Protein AF-A0A2V9BY47-F1 (afdb_monomer)

Structure (mmCIF, N/CA/C/O backbone):
data_AF-A0A2V9BY47-F1
#
_entry.id   AF-A0A2V9BY47-F1
#
loop_
_atom_site.group_PDB
_atom_site.id
_atom_site.type_symbol
_atom_site.label_atom_id
_atom_site.label_alt_id
_atom_site.label_comp_id
_atom_site.label_asym_id
_atom_site.label_entity_id
_atom_site.label_seq_id
_atom_site.pdbx_PDB_ins_code
_atom_site.Cartn_x
_atom_site.Cartn_y
_atom_site.Cartn_z
_atom_site.occupancy
_atom_site.B_iso_or_equiv
_atom_site.auth_seq_id
_atom_site.auth_comp_id
_atom_site.auth_asym_id
_atom_site.auth_atom_id
_atom_site.pdbx_PDB_model_num
ATOM 1 N N . MET A 1 1 ? 65.750 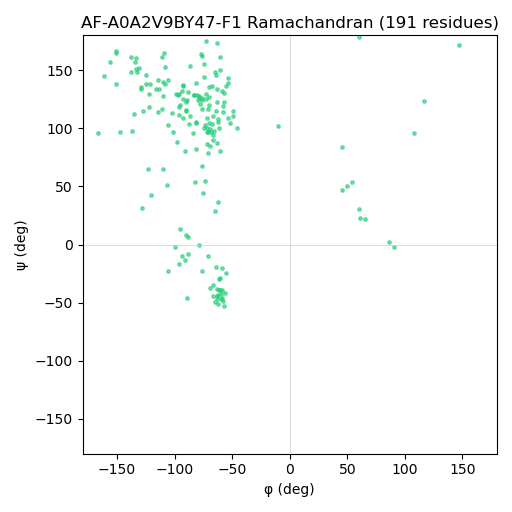-8.998 36.156 1.00 36.56 1 MET A N 1
ATOM 2 C CA . MET A 1 1 ? 65.355 -10.421 36.074 1.00 36.56 1 MET A CA 1
ATOM 3 C C . MET A 1 1 ? 63.983 -10.475 35.422 1.00 36.56 1 MET A C 1
ATOM 5 O O . MET A 1 1 ? 63.112 -9.715 35.816 1.00 36.56 1 MET A O 1
ATOM 9 N N . ILE A 1 2 ? 63.866 -11.246 34.344 1.00 35.75 2 ILE A N 1
ATOM 10 C CA . ILE A 1 2 ? 62.767 -11.237 33.367 1.00 35.75 2 ILE A CA 1
ATOM 11 C C . ILE A 1 2 ? 61.606 -12.088 33.903 1.00 35.75 2 ILE A C 1
ATOM 13 O O . ILE A 1 2 ? 61.832 -13.240 34.264 1.00 35.75 2 ILE A O 1
ATOM 17 N N . ALA A 1 3 ? 60.383 -11.553 33.932 1.00 37.03 3 ALA A N 1
ATOM 18 C CA . ALA A 1 3 ? 59.169 -12.323 34.205 1.00 37.03 3 ALA A CA 1
ATOM 19 C C . ALA A 1 3 ? 58.285 -12.336 32.949 1.00 37.03 3 ALA A C 1
ATOM 21 O O . ALA A 1 3 ? 57.812 -11.297 32.493 1.00 37.03 3 ALA A O 1
ATOM 22 N N . ALA A 1 4 ? 58.120 -13.526 32.370 1.00 42.25 4 ALA A N 1
ATOM 23 C CA . ALA A 1 4 ? 57.324 -13.789 31.179 1.00 42.25 4 ALA A CA 1
ATOM 24 C C . ALA A 1 4 ? 55.821 -13.796 31.512 1.00 42.25 4 ALA A C 1
ATOM 26 O O . ALA A 1 4 ? 55.375 -14.576 32.354 1.00 42.25 4 ALA A O 1
ATOM 27 N N . ALA A 1 5 ? 55.037 -12.962 30.827 1.00 41.62 5 ALA A N 1
ATOM 28 C CA . ALA A 1 5 ? 53.579 -12.986 30.894 1.00 41.62 5 ALA A CA 1
ATOM 29 C C . ALA A 1 5 ? 53.023 -13.878 29.773 1.00 41.62 5 ALA A C 1
ATOM 31 O O . ALA A 1 5 ? 53.348 -13.714 28.598 1.00 41.62 5 ALA A O 1
ATOM 32 N N . ARG A 1 6 ? 52.213 -14.865 30.164 1.00 49.16 6 ARG A N 1
ATOM 33 C CA . ARG A 1 6 ? 51.612 -15.874 29.287 1.00 49.16 6 ARG A CA 1
ATOM 34 C C . ARG A 1 6 ? 50.546 -15.242 28.388 1.00 49.16 6 ARG A C 1
ATOM 36 O O . ARG A 1 6 ? 49.617 -14.615 28.886 1.00 49.16 6 ARG A O 1
ATOM 43 N N . ILE A 1 7 ? 50.663 -15.457 27.079 1.00 45.88 7 ILE A N 1
ATOM 44 C CA . ILE A 1 7 ? 49.654 -15.079 26.083 1.00 45.88 7 ILE A CA 1
ATOM 45 C C . ILE A 1 7 ? 48.498 -16.079 26.200 1.00 45.88 7 ILE A C 1
ATOM 47 O O . ILE A 1 7 ? 48.595 -17.220 25.752 1.00 45.88 7 ILE A O 1
ATOM 51 N N . GLY A 1 8 ? 47.429 -15.665 26.879 1.00 43.22 8 GLY A N 1
ATOM 52 C CA . GLY A 1 8 ? 46.159 -16.380 26.893 1.00 43.22 8 GLY A CA 1
ATOM 53 C C . GLY A 1 8 ? 45.455 -16.212 25.549 1.00 43.22 8 GLY A C 1
ATOM 54 O O . GLY A 1 8 ? 45.252 -15.092 25.086 1.00 43.22 8 GLY A O 1
ATOM 55 N N . VAL A 1 9 ? 45.104 -17.334 24.923 1.00 52.00 9 VAL A N 1
ATOM 56 C CA . VAL A 1 9 ? 44.303 -17.402 23.697 1.00 52.00 9 VAL A CA 1
ATOM 57 C C . VAL A 1 9 ? 42.920 -16.813 23.985 1.00 52.00 9 VAL A C 1
ATOM 59 O O . VAL A 1 9 ? 42.103 -17.432 24.663 1.00 52.00 9 VAL A O 1
ATOM 62 N N . LEU A 1 10 ? 42.660 -15.604 23.490 1.00 48.75 10 LEU A N 1
ATOM 63 C CA . LEU A 1 10 ? 41.325 -15.011 23.478 1.00 48.75 10 LEU A CA 1
ATOM 64 C C . LEU A 1 10 ? 40.559 -15.584 22.283 1.00 48.75 10 LEU A C 1
ATOM 66 O O . LEU A 1 10 ? 40.835 -15.251 21.131 1.00 48.75 10 LEU A O 1
ATOM 70 N N . GLY A 1 11 ? 39.622 -16.485 22.584 1.00 46.59 11 GLY A N 1
ATOM 71 C CA . GLY A 1 11 ? 38.655 -17.015 21.631 1.00 46.59 11 GLY A CA 1
ATOM 72 C C . GLY A 1 11 ? 37.854 -15.882 20.995 1.00 46.59 11 GLY A C 1
ATOM 73 O O . GLY A 1 11 ? 37.232 -15.079 21.690 1.00 46.59 11 GLY A O 1
ATOM 74 N N . GLY A 1 12 ? 37.906 -15.809 19.666 1.00 45.84 12 GLY A N 1
ATOM 75 C CA . GLY A 1 12 ? 37.193 -14.815 18.878 1.00 45.84 12 GLY A CA 1
ATOM 76 C C . GLY A 1 12 ? 35.684 -15.016 18.972 1.00 45.84 12 GLY A C 1
ATOM 77 O O . GLY A 1 12 ? 35.141 -15.977 18.432 1.00 45.84 12 GLY A O 1
ATOM 78 N N . LEU A 1 13 ? 35.007 -14.084 19.638 1.00 57.81 13 LEU A N 1
ATOM 79 C CA . LEU A 1 13 ? 33.563 -13.917 19.557 1.00 57.81 13 LEU A CA 1
ATOM 80 C C . LEU A 1 13 ? 33.239 -13.337 18.170 1.00 57.81 13 LEU A C 1
ATOM 82 O O . LEU A 1 13 ? 33.358 -12.132 17.955 1.00 57.81 13 LEU A O 1
ATOM 86 N N . MET A 1 14 ? 32.872 -14.188 17.208 1.00 53.47 14 MET A N 1
ATOM 87 C CA . MET A 1 14 ? 32.280 -13.723 15.952 1.00 53.47 14 MET A CA 1
ATOM 88 C C . MET A 1 14 ? 30.884 -13.162 16.246 1.00 53.47 14 MET A C 1
ATOM 90 O O . MET A 1 14 ? 29.919 -13.912 16.382 1.00 53.47 14 MET A O 1
ATOM 94 N N . LEU A 1 15 ? 30.770 -11.836 16.345 1.00 53.62 15 LEU A N 1
ATOM 95 C CA . LEU A 1 15 ? 29.481 -11.166 16.215 1.00 53.62 15 LEU A CA 1
ATOM 96 C C . LEU A 1 15 ? 29.046 -11.276 14.749 1.00 53.62 15 LEU A C 1
ATOM 98 O O . LEU A 1 15 ? 29.577 -10.580 13.886 1.00 53.62 15 LEU A O 1
ATOM 102 N N . ALA A 1 16 ? 28.085 -12.156 14.471 1.00 49.47 16 ALA A N 1
ATOM 103 C CA . ALA A 1 16 ? 27.380 -12.181 13.198 1.00 49.47 16 ALA A CA 1
ATOM 104 C C . ALA A 1 16 ? 26.554 -10.890 13.075 1.00 49.47 16 ALA A C 1
ATOM 106 O O . ALA A 1 16 ? 25.473 -10.760 13.648 1.00 49.47 16 ALA A O 1
ATOM 107 N N . THR A 1 17 ? 27.090 -9.903 12.364 1.00 50.31 17 THR A N 1
ATOM 108 C CA . THR A 1 17 ? 26.365 -8.691 11.996 1.00 50.31 17 THR A CA 1
ATOM 109 C C . THR A 1 17 ? 25.333 -9.054 10.931 1.00 50.31 17 THR A C 1
ATOM 111 O O . THR A 1 17 ? 25.655 -9.214 9.756 1.00 50.31 17 THR A O 1
ATOM 114 N N . ALA A 1 18 ? 24.074 -9.215 11.341 1.00 51.09 18 ALA A N 1
ATOM 115 C CA . ALA A 1 18 ? 22.960 -9.298 10.405 1.00 51.09 18 ALA A CA 1
ATOM 116 C C . ALA A 1 18 ? 22.887 -7.973 9.631 1.00 51.09 18 ALA A C 1
ATOM 118 O O . ALA A 1 18 ? 22.555 -6.930 10.195 1.00 51.09 18 ALA A O 1
ATOM 119 N N . LEU A 1 19 ? 23.262 -8.002 8.351 1.00 41.25 19 LEU A N 1
ATOM 120 C CA . LEU A 1 19 ? 23.099 -6.866 7.451 1.00 41.25 19 LEU A CA 1
ATOM 121 C C . LEU A 1 19 ? 21.594 -6.591 7.325 1.00 41.25 19 LEU A C 1
ATOM 123 O O . LEU A 1 19 ? 20.858 -7.500 6.932 1.00 41.25 19 LEU A O 1
ATOM 127 N N . PRO A 1 20 ? 21.103 -5.382 7.652 1.00 42.81 20 PRO A N 1
ATOM 128 C CA . PRO A 1 20 ? 19.725 -5.046 7.356 1.00 42.81 20 PRO A CA 1
ATOM 129 C C . PRO A 1 20 ? 19.575 -5.053 5.835 1.00 42.81 20 PRO A C 1
ATOM 131 O O . PRO A 1 20 ? 20.185 -4.244 5.137 1.00 42.81 20 PRO A O 1
ATOM 134 N N . ILE A 1 21 ? 18.775 -5.984 5.318 1.00 53.28 21 ILE A N 1
ATOM 135 C CA . ILE A 1 21 ? 18.295 -5.925 3.942 1.00 53.28 21 ILE A CA 1
ATOM 136 C C . ILE A 1 21 ? 17.369 -4.712 3.903 1.00 53.28 21 ILE A C 1
ATOM 138 O O . ILE A 1 21 ? 16.198 -4.788 4.274 1.00 53.28 21 ILE A O 1
ATOM 142 N N . THR A 1 22 ? 17.902 -3.555 3.517 1.00 47.88 22 THR A N 1
ATOM 143 C CA . THR A 1 22 ? 17.077 -2.414 3.141 1.00 47.88 22 THR A CA 1
ATOM 144 C C . THR A 1 22 ? 16.409 -2.783 1.824 1.00 47.88 22 THR A C 1
ATOM 146 O O . THR A 1 22 ? 16.909 -2.481 0.745 1.00 47.88 22 THR A O 1
ATOM 149 N N . ALA A 1 23 ? 15.282 -3.495 1.914 1.00 52.28 23 ALA A N 1
ATOM 150 C CA . ALA A 1 23 ? 14.347 -3.612 0.807 1.00 52.28 23 ALA A CA 1
ATOM 151 C C . ALA A 1 23 ? 14.094 -2.183 0.308 1.00 52.28 23 ALA A C 1
ATOM 153 O O . ALA A 1 23 ? 13.600 -1.339 1.066 1.00 52.28 23 ALA A O 1
ATOM 154 N N . GLN A 1 24 ? 14.591 -1.890 -0.897 1.00 62.97 24 GLN A N 1
ATOM 155 C CA . GLN A 1 24 ? 14.666 -0.540 -1.439 1.00 62.97 24 GLN A CA 1
ATOM 156 C C . GLN A 1 24 ? 13.257 0.038 -1.462 1.00 62.97 24 GLN A C 1
ATOM 158 O O . GLN A 1 24 ? 12.378 -0.460 -2.162 1.00 62.97 24 GLN A O 1
ATOM 163 N N . GLN A 1 25 ? 13.033 1.066 -0.646 1.00 74.44 25 GLN A N 1
ATOM 164 C CA . GLN A 1 25 ? 11.784 1.801 -0.681 1.00 74.44 25 GLN A CA 1
ATOM 165 C C . GLN A 1 25 ? 11.590 2.341 -2.109 1.00 74.44 25 GLN A C 1
ATOM 167 O O . GLN A 1 25 ? 12.527 2.945 -2.644 1.00 74.44 25 GLN A O 1
ATOM 172 N N . PRO A 1 26 ? 10.415 2.141 -2.735 1.00 80.56 26 PRO A N 1
ATOM 173 C CA . PRO A 1 26 ? 10.147 2.657 -4.068 1.00 80.56 26 PRO A CA 1
ATOM 174 C C . PRO A 1 26 ? 10.254 4.181 -4.075 1.00 80.56 26 PRO A C 1
ATOM 176 O O . PRO A 1 26 ? 10.172 4.842 -3.032 1.00 80.56 26 PRO A O 1
ATOM 179 N N . ARG A 1 27 ? 10.411 4.766 -5.264 1.00 87.62 27 ARG A N 1
ATOM 180 C CA . ARG A 1 27 ? 10.456 6.226 -5.411 1.00 87.62 27 ARG A CA 1
ATOM 181 C C . ARG A 1 27 ? 9.067 6.817 -5.188 1.00 87.62 27 ARG A C 1
ATOM 183 O O . ARG A 1 27 ? 8.324 7.041 -6.136 1.00 87.62 27 ARG A O 1
ATOM 190 N N . VAL A 1 28 ? 8.729 7.082 -3.933 1.00 90.44 28 VAL A N 1
ATOM 191 C CA . VAL A 1 28 ? 7.479 7.743 -3.556 1.00 90.44 28 VAL A CA 1
ATOM 192 C C . VAL A 1 28 ? 7.683 9.260 -3.540 1.00 90.44 28 VAL A C 1
ATOM 194 O O . VAL A 1 28 ? 8.565 9.771 -2.850 1.00 90.44 28 VAL A O 1
ATOM 197 N N . VAL A 1 29 ? 6.860 9.979 -4.295 1.00 90.44 29 VAL A N 1
ATOM 198 C CA . VAL A 1 29 ? 6.790 11.442 -4.360 1.00 90.44 29 VAL A CA 1
ATOM 199 C C . VAL A 1 29 ? 5.482 11.937 -3.742 1.00 90.44 29 VAL A C 1
ATOM 201 O O . VAL A 1 29 ? 4.532 11.170 -3.577 1.00 90.44 29 VAL A O 1
ATOM 204 N N . ASN A 1 30 ? 5.441 13.225 -3.381 1.00 91.62 30 ASN A N 1
ATOM 205 C CA . ASN A 1 30 ? 4.279 13.872 -2.762 1.00 91.62 30 ASN A CA 1
ATOM 206 C C . ASN A 1 30 ? 3.726 13.069 -1.571 1.00 91.62 30 ASN A C 1
ATOM 208 O O . ASN A 1 30 ? 2.539 12.774 -1.502 1.00 91.62 30 ASN A O 1
ATOM 212 N N . ALA A 1 31 ? 4.593 12.680 -0.639 1.00 92.19 31 ALA A N 1
ATOM 213 C CA . ALA A 1 31 ? 4.223 11.855 0.505 1.00 92.19 31 ALA A CA 1
ATOM 214 C C . ALA A 1 31 ? 4.893 12.349 1.786 1.00 92.19 31 ALA A C 1
ATOM 216 O O . ALA A 1 31 ? 6.025 12.834 1.762 1.00 92.19 31 ALA A O 1
ATOM 217 N N . LYS A 1 32 ? 4.218 12.161 2.923 1.00 92.25 32 LYS A N 1
ATOM 218 C CA . LYS A 1 32 ? 4.824 12.317 4.253 1.00 92.25 32 LYS A CA 1
ATOM 219 C C . LYS A 1 32 ? 5.227 10.937 4.762 1.00 92.25 32 LYS A C 1
ATOM 221 O O . LYS A 1 32 ? 4.421 10.246 5.383 1.00 92.25 32 LYS A O 1
ATOM 226 N N . ILE A 1 33 ? 6.446 10.523 4.425 1.00 93.62 33 ILE A N 1
ATOM 227 C CA . ILE A 1 33 ? 6.926 9.156 4.657 1.00 93.62 33 ILE A CA 1
ATOM 228 C C . ILE A 1 33 ? 7.390 8.973 6.105 1.00 93.62 33 ILE A C 1
ATOM 230 O O . ILE A 1 33 ? 8.242 9.717 6.588 1.00 93.62 33 ILE A O 1
ATOM 234 N N . GLN A 1 34 ? 6.890 7.926 6.761 1.00 94.88 34 GLN A N 1
ATOM 235 C CA . GLN A 1 34 ? 7.434 7.385 8.003 1.00 94.88 34 GLN A CA 1
ATOM 236 C C . GLN A 1 34 ? 7.800 5.912 7.805 1.00 94.88 34 GLN A C 1
ATOM 238 O O . GLN A 1 34 ? 6.967 5.117 7.382 1.00 94.88 34 GLN A O 1
ATOM 243 N N . THR A 1 35 ? 9.017 5.520 8.168 1.00 95.75 35 THR A N 1
ATOM 244 C CA . THR A 1 35 ? 9.430 4.110 8.122 1.00 95.75 35 THR A CA 1
ATOM 245 C C . THR A 1 35 ? 9.187 3.428 9.464 1.00 95.75 35 THR A C 1
ATOM 247 O O . THR A 1 35 ? 9.484 3.996 10.517 1.00 95.75 35 THR A O 1
ATOM 250 N N . ARG A 1 36 ? 8.670 2.198 9.435 1.00 95.94 36 ARG A N 1
ATOM 251 C CA . ARG A 1 36 ? 8.481 1.334 10.608 1.00 95.94 36 ARG A CA 1
ATOM 252 C C . ARG A 1 36 ? 8.967 -0.082 10.316 1.00 95.94 36 ARG A C 1
ATOM 254 O O . ARG A 1 36 ? 9.087 -0.490 9.162 1.00 95.94 36 ARG A O 1
ATOM 261 N N . SER A 1 37 ? 9.295 -0.827 11.364 1.00 96.19 37 SER A N 1
ATOM 262 C CA . SER A 1 37 ? 9.705 -2.226 11.241 1.00 96.19 37 SER A CA 1
ATOM 263 C C . SER A 1 37 ? 8.528 -3.140 11.546 1.00 96.19 37 SER A C 1
ATOM 265 O O . SER A 1 37 ? 7.915 -3.012 12.600 1.00 96.19 37 SER A O 1
ATOM 267 N N . ALA A 1 38 ? 8.270 -4.093 10.657 1.00 96.94 38 ALA A N 1
ATOM 268 C CA . ALA A 1 38 ? 7.324 -5.185 10.848 1.00 96.94 38 ALA A CA 1
ATOM 269 C C . ALA A 1 38 ? 8.005 -6.467 11.362 1.00 96.94 38 ALA A C 1
ATOM 271 O O . ALA A 1 38 ? 7.388 -7.525 11.368 1.00 96.94 38 ALA A O 1
ATOM 272 N N . ALA A 1 39 ? 9.257 -6.395 11.837 1.00 95.12 39 ALA A N 1
ATOM 273 C CA . ALA A 1 39 ? 9.999 -7.569 12.314 1.00 95.12 39 ALA A CA 1
ATOM 274 C C . ALA A 1 39 ? 9.313 -8.314 13.481 1.00 95.12 39 ALA A C 1
ATOM 276 O O . ALA A 1 39 ? 9.619 -9.473 13.735 1.00 95.12 39 ALA A O 1
ATOM 277 N N . ALA A 1 40 ? 8.401 -7.649 14.201 1.00 94.62 40 ALA A N 1
ATOM 278 C CA . ALA A 1 40 ? 7.595 -8.240 15.271 1.00 94.62 40 ALA A CA 1
ATOM 279 C C . ALA A 1 40 ? 6.251 -8.834 14.785 1.00 94.62 40 ALA A C 1
ATOM 281 O O . ALA A 1 40 ? 5.412 -9.184 15.620 1.00 94.62 40 ALA A O 1
ATOM 282 N N . GLY A 1 41 ? 6.042 -8.907 13.467 1.00 96.62 41 GLY A N 1
ATOM 283 C CA . GLY A 1 41 ? 4.868 -9.459 12.792 1.00 96.62 41 GLY A CA 1
ATOM 284 C C . GLY A 1 41 ? 4.105 -8.413 11.974 1.00 96.62 41 GLY A C 1
ATOM 285 O O . GLY A 1 41 ? 3.640 -7.407 12.520 1.00 96.62 41 GLY A O 1
ATOM 286 N N . LEU A 1 42 ? 3.920 -8.680 10.675 1.00 97.88 42 LEU A N 1
ATOM 287 C CA . LEU A 1 42 ? 3.227 -7.784 9.737 1.00 97.88 42 LEU A CA 1
ATOM 288 C C . LEU A 1 42 ? 1.800 -7.436 10.172 1.00 97.88 42 LEU A C 1
ATOM 290 O O . LEU A 1 42 ? 1.441 -6.263 10.270 1.00 97.88 42 LEU A O 1
ATOM 294 N N . GLU A 1 43 ? 0.984 -8.452 10.451 1.00 97.06 43 GLU A N 1
ATOM 295 C CA . GLU A 1 43 ? -0.432 -8.264 10.779 1.00 97.06 43 GLU A CA 1
ATOM 296 C C . GLU A 1 43 ? -0.615 -7.416 12.045 1.00 97.06 43 GLU A C 1
ATOM 298 O O . GLU A 1 43 ? -1.495 -6.555 12.117 1.00 97.06 43 GLU A O 1
ATOM 303 N N . LYS A 1 44 ? 0.247 -7.619 13.045 1.00 97.00 44 LYS A N 1
ATOM 304 C CA . LYS A 1 44 ? 0.229 -6.848 14.291 1.00 97.00 44 LYS A CA 1
ATOM 305 C C . LYS A 1 44 ? 0.497 -5.363 14.035 1.00 97.00 44 LYS A C 1
ATOM 307 O O . LYS A 1 44 ? -0.195 -4.512 14.604 1.00 97.00 44 LYS A O 1
ATOM 312 N N . GLU A 1 45 ? 1.472 -5.048 13.185 1.00 97.38 45 GLU A N 1
ATOM 313 C CA . GLU A 1 45 ? 1.786 -3.663 12.827 1.00 97.38 45 GLU A CA 1
ATOM 314 C C . GLU A 1 45 ? 0.631 -3.026 12.040 1.00 97.38 45 GLU A C 1
ATOM 316 O O . GLU A 1 45 ? 0.186 -1.930 12.384 1.00 97.38 45 GLU A O 1
ATOM 321 N N . PHE A 1 46 ? 0.050 -3.744 11.072 1.00 97.19 46 PHE A N 1
ATOM 322 C CA . PHE A 1 46 ? -1.137 -3.281 10.344 1.00 97.19 46 PHE A CA 1
ATOM 323 C C . PHE A 1 46 ? -2.316 -2.986 11.273 1.00 97.19 46 PHE A C 1
ATOM 325 O O . PHE A 1 46 ? -2.901 -1.909 11.187 1.00 97.19 46 PHE A O 1
ATOM 332 N N . ARG A 1 47 ? -2.651 -3.893 12.198 1.00 95.75 47 ARG A N 1
ATOM 333 C CA . ARG A 1 47 ? -3.735 -3.680 13.174 1.00 95.75 47 ARG A CA 1
ATOM 334 C C . ARG A 1 47 ? -3.487 -2.442 14.039 1.00 95.75 47 ARG A C 1
ATOM 336 O O . ARG A 1 47 ? -4.420 -1.684 14.304 1.00 95.75 47 ARG A O 1
ATOM 343 N N . THR A 1 48 ? -2.235 -2.213 14.436 1.00 96.75 48 THR A N 1
ATOM 344 C CA . THR A 1 48 ? -1.837 -1.023 15.202 1.00 96.75 48 THR A CA 1
ATOM 345 C C . THR A 1 48 ? -2.089 0.251 14.396 1.00 96.75 48 THR A C 1
ATOM 347 O O . THR A 1 48 ? -2.782 1.150 14.876 1.00 96.75 48 THR A O 1
ATOM 350 N N . LEU A 1 49 ? -1.604 0.306 13.152 1.00 96.44 49 LEU A N 1
ATOM 351 C CA . LEU A 1 49 ? -1.773 1.458 12.263 1.00 96.44 49 LEU A CA 1
ATOM 352 C C . LEU A 1 49 ? -3.246 1.717 11.923 1.00 96.44 49 LEU A C 1
ATOM 354 O O . LEU A 1 49 ? -3.707 2.850 12.027 1.00 96.44 49 LEU A O 1
ATOM 358 N N . LEU A 1 50 ? -4.009 0.667 11.607 1.00 95.94 50 LEU A N 1
ATOM 359 C CA . LEU A 1 50 ? -5.443 0.758 11.329 1.00 95.94 50 LEU A CA 1
ATOM 360 C C . LEU A 1 50 ? -6.210 1.346 12.516 1.00 95.94 50 LEU A C 1
ATOM 362 O O . LEU A 1 50 ? -7.016 2.252 12.340 1.00 95.94 50 LEU A O 1
ATOM 366 N N . SER A 1 51 ? -5.939 0.889 13.742 1.00 95.69 51 SER A N 1
ATOM 367 C CA . SER A 1 51 ? -6.669 1.356 14.930 1.00 95.69 51 SER A CA 1
ATOM 368 C C . SER A 1 51 ? -6.519 2.863 15.197 1.00 95.69 51 SER A C 1
ATOM 370 O O . SER A 1 51 ? -7.447 3.493 15.717 1.00 95.69 51 SER A O 1
ATOM 372 N N . ALA A 1 52 ? -5.375 3.433 14.805 1.00 92.31 52 ALA A N 1
ATOM 373 C CA . ALA A 1 52 ? -5.016 4.832 15.007 1.00 92.31 52 ALA A CA 1
ATOM 374 C C . ALA A 1 52 ? -5.424 5.750 13.840 1.00 92.31 52 ALA A C 1
ATOM 376 O O . ALA A 1 52 ? -5.405 6.970 13.998 1.00 92.31 52 ALA A O 1
ATOM 377 N N . GLN A 1 53 ? -5.795 5.194 12.682 1.00 92.69 53 GLN A N 1
ATOM 378 C CA . GLN A 1 53 ? -5.953 5.961 11.449 1.00 92.69 53 GLN A CA 1
ATOM 379 C C . GLN A 1 53 ? -7.428 6.170 11.074 1.00 92.69 53 GLN A C 1
ATOM 381 O O . GLN A 1 53 ? -8.099 5.273 10.559 1.00 92.69 53 GLN A O 1
ATOM 386 N N . ALA A 1 54 ? -7.936 7.380 11.324 1.00 93.38 54 ALA A N 1
ATOM 387 C CA . ALA A 1 54 ? -9.266 7.805 10.879 1.00 93.38 54 ALA A CA 1
ATOM 388 C C . ALA A 1 54 ? -9.234 8.448 9.481 1.00 93.38 54 ALA A C 1
ATOM 390 O O . ALA A 1 54 ? -10.035 8.079 8.629 1.00 93.38 54 ALA A O 1
ATOM 391 N N . GLU A 1 55 ? -8.279 9.350 9.247 1.00 96.06 55 GLU A N 1
ATOM 392 C CA . GLU A 1 55 ? -8.081 10.061 7.973 1.00 96.06 55 GLU A CA 1
ATOM 393 C C . GLU A 1 55 ? -7.414 9.174 6.903 1.00 96.06 55 GLU A C 1
ATOM 395 O O . GLU A 1 55 ? -6.773 8.187 7.271 1.00 96.06 55 GLU A O 1
ATOM 400 N N . PRO A 1 56 ? -7.476 9.525 5.606 1.00 96.56 56 PRO A N 1
ATOM 401 C CA . PRO A 1 56 ? -6.787 8.783 4.552 1.00 96.56 56 PRO A CA 1
ATOM 402 C C . PRO A 1 56 ? -5.269 8.721 4.757 1.00 96.56 56 PRO A C 1
ATOM 404 O O . PRO A 1 56 ? -4.611 9.743 4.970 1.00 96.56 56 PRO A O 1
ATOM 407 N N . ALA A 1 57 ? -4.699 7.526 4.636 1.00 97.12 57 ALA A N 1
ATOM 408 C CA . ALA A 1 57 ? -3.258 7.305 4.621 1.00 97.12 57 ALA A CA 1
ATOM 409 C C . ALA A 1 57 ? -2.894 6.064 3.798 1.00 97.12 57 ALA A C 1
ATOM 411 O O . ALA A 1 57 ? -3.742 5.227 3.488 1.00 97.12 57 ALA A O 1
ATOM 412 N N . TRP A 1 58 ? -1.609 5.925 3.485 1.00 97.75 58 TRP A N 1
ATOM 413 C CA . TRP A 1 58 ? -1.047 4.744 2.841 1.00 97.75 58 TRP A CA 1
ATOM 414 C C . TRP A 1 58 ? -0.154 3.962 3.799 1.00 97.75 58 TRP A C 1
ATOM 416 O O . TRP A 1 58 ? 0.644 4.543 4.535 1.00 97.75 58 TRP A O 1
ATOM 426 N N . ILE A 1 59 ? -0.240 2.637 3.741 1.00 97.94 59 ILE A N 1
ATOM 427 C CA . ILE A 1 59 ? 0.785 1.719 4.243 1.00 97.94 59 ILE A CA 1
ATOM 428 C C . ILE A 1 59 ? 1.379 0.999 3.037 1.00 97.94 59 ILE A C 1
ATOM 430 O O . ILE A 1 59 ? 0.636 0.526 2.183 1.00 97.94 59 ILE A O 1
ATOM 434 N N . GLY A 1 60 ? 2.700 0.896 2.960 1.00 96.94 60 GLY A N 1
ATOM 435 C CA . GLY A 1 60 ? 3.384 0.180 1.893 1.00 96.94 60 GLY A CA 1
ATOM 436 C C . GLY A 1 60 ? 4.480 -0.732 2.411 1.00 96.94 60 GLY A C 1
ATOM 437 O O . GLY A 1 60 ? 5.095 -0.438 3.433 1.00 96.94 60 GLY A O 1
ATOM 438 N N . TYR A 1 61 ? 4.745 -1.818 1.694 1.00 97.44 61 TYR A N 1
ATOM 439 C CA . TYR A 1 61 ? 5.916 -2.662 1.914 1.00 97.44 61 TYR A CA 1
ATOM 440 C C . TYR A 1 61 ? 6.366 -3.347 0.626 1.00 97.44 61 TYR A C 1
ATOM 442 O O . TYR A 1 61 ? 5.619 -3.400 -0.350 1.00 97.44 61 TYR A O 1
ATOM 450 N N . ALA A 1 62 ? 7.586 -3.888 0.639 1.00 95.81 62 ALA A N 1
ATOM 451 C CA . ALA A 1 62 ? 8.140 -4.676 -0.455 1.00 95.81 62 ALA A CA 1
ATOM 452 C C . ALA A 1 62 ? 8.377 -6.132 -0.032 1.00 95.81 62 ALA A C 1
ATOM 454 O O . ALA A 1 62 ? 8.830 -6.387 1.085 1.00 95.81 62 ALA A O 1
ATOM 455 N N . VAL A 1 63 ? 8.115 -7.074 -0.938 1.00 94.62 63 VAL A N 1
ATOM 456 C CA . VAL A 1 63 ? 8.474 -8.495 -0.800 1.00 94.62 63 VAL A CA 1
ATOM 457 C C . VAL A 1 63 ? 9.129 -9.003 -2.083 1.00 94.6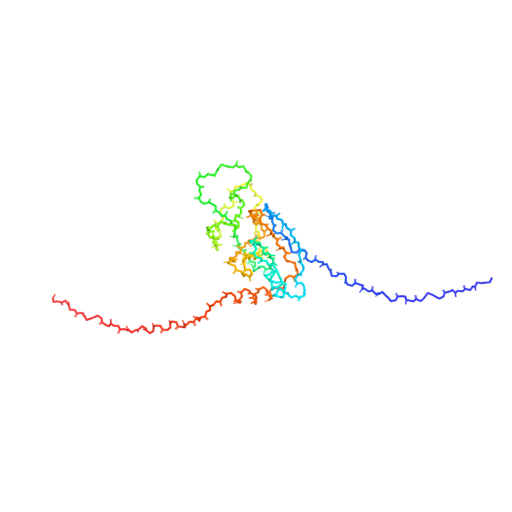2 63 VAL A C 1
ATOM 459 O O . VAL A 1 63 ? 8.788 -8.504 -3.155 1.00 94.62 63 VAL A O 1
ATOM 462 N N . PRO A 1 64 ? 10.063 -9.971 -2.011 1.00 92.69 64 PRO A N 1
ATOM 463 C CA . PRO A 1 64 ? 10.638 -10.590 -3.197 1.00 92.69 64 PRO A CA 1
ATOM 464 C C . PRO A 1 64 ? 9.556 -11.129 -4.134 1.00 92.69 64 PRO A C 1
ATOM 466 O O . PRO A 1 64 ? 8.571 -11.725 -3.694 1.00 92.69 64 PRO A O 1
ATOM 469 N N . MET A 1 65 ? 9.766 -10.920 -5.424 1.00 85.00 65 MET A N 1
ATOM 470 C CA . MET A 1 65 ? 8.911 -11.366 -6.512 1.00 85.00 65 MET A CA 1
ATOM 471 C C . MET A 1 65 ? 9.586 -12.510 -7.274 1.00 85.00 65 MET A C 1
ATOM 473 O O . MET A 1 65 ? 10.811 -12.620 -7.308 1.00 85.00 65 MET A O 1
ATOM 477 N N . ILE A 1 66 ? 8.779 -13.380 -7.883 1.00 85.12 66 ILE A N 1
ATOM 478 C CA . ILE A 1 66 ? 9.273 -14.425 -8.785 1.00 85.12 66 ILE A CA 1
ATOM 479 C C . ILE A 1 66 ? 9.925 -13.753 -9.996 1.00 85.12 66 ILE A C 1
ATOM 481 O O . ILE A 1 66 ? 9.335 -12.850 -10.579 1.00 85.12 66 ILE A O 1
ATOM 485 N N . ALA A 1 67 ? 11.110 -14.209 -10.400 1.00 81.12 67 ALA A N 1
ATOM 486 C CA . ALA A 1 67 ? 11.800 -13.657 -11.562 1.00 81.12 67 ALA A CA 1
ATOM 487 C C . ALA A 1 67 ? 10.912 -13.666 -12.823 1.00 81.12 67 ALA A C 1
ATOM 489 O O . ALA A 1 67 ? 10.127 -14.589 -13.049 1.00 81.12 67 ALA A O 1
ATOM 490 N N . GLY A 1 68 ? 11.041 -12.625 -13.640 1.00 75.31 68 GLY A N 1
ATOM 491 C CA . GLY A 1 68 ? 10.274 -12.448 -14.870 1.00 75.31 68 GLY A CA 1
ATOM 492 C C . GLY A 1 68 ? 9.986 -10.978 -15.154 1.00 75.31 68 GLY A C 1
ATOM 493 O O . GLY A 1 68 ? 10.254 -10.103 -14.330 1.00 75.31 68 GLY A O 1
ATOM 494 N N . GLN A 1 69 ? 9.443 -10.696 -16.335 1.00 70.31 69 GLN A N 1
ATOM 495 C CA . GLN A 1 69 ? 9.075 -9.340 -16.739 1.00 70.31 69 GLN A CA 1
ATOM 496 C C . GLN A 1 69 ? 7.712 -8.966 -16.142 1.00 70.31 69 GLN A C 1
ATOM 498 O O . GLN A 1 69 ? 6.678 -9.078 -16.786 1.00 70.31 69 GLN A O 1
ATOM 503 N N . HIS A 1 70 ? 7.720 -8.527 -14.883 1.00 73.56 70 HIS A N 1
ATOM 504 C CA . HIS A 1 70 ? 6.518 -8.146 -14.128 1.00 73.56 70 HIS A CA 1
ATOM 505 C C . HIS A 1 70 ? 6.411 -6.625 -13.972 1.00 73.56 70 HIS A C 1
ATOM 507 O O . HIS A 1 70 ? 6.293 -6.098 -12.863 1.00 73.56 70 HIS A O 1
ATOM 513 N N . GLN A 1 71 ? 6.524 -5.901 -15.088 1.00 74.50 71 GLN A N 1
ATOM 514 C CA . GLN A 1 71 ? 6.395 -4.444 -15.097 1.00 74.50 71 GLN A CA 1
ATOM 515 C C . GLN A 1 71 ? 4.939 -4.052 -14.843 1.00 74.50 71 GLN A C 1
ATOM 517 O O . GLN A 1 71 ? 4.050 -4.349 -15.637 1.00 74.50 71 GLN A O 1
ATOM 522 N N . MET A 1 72 ? 4.699 -3.369 -13.727 1.00 78.62 72 MET A N 1
ATOM 523 C CA . MET A 1 72 ? 3.349 -2.988 -13.295 1.00 78.62 72 MET A CA 1
ATOM 524 C C . MET A 1 72 ? 3.250 -1.495 -12.972 1.00 78.62 72 MET A C 1
ATOM 526 O O . MET A 1 72 ? 2.491 -1.071 -12.100 1.00 78.62 72 MET A O 1
ATOM 530 N N . CYS A 1 73 ? 4.035 -0.686 -13.682 1.00 80.25 73 CYS A N 1
ATOM 531 C CA . CYS A 1 73 ? 3.911 0.763 -13.640 1.00 80.25 73 CYS A CA 1
ATOM 532 C C . CYS A 1 73 ? 2.721 1.254 -14.472 1.00 80.25 73 CYS A C 1
ATOM 534 O O . CYS A 1 73 ? 2.142 0.550 -15.296 1.00 80.25 73 CYS A O 1
ATOM 536 N N . CYS A 1 74 ? 2.331 2.499 -14.226 1.00 75.31 74 CYS A N 1
ATOM 537 C CA . CYS A 1 74 ? 1.167 3.118 -14.833 1.00 75.31 74 CYS A CA 1
ATOM 538 C C . CYS A 1 74 ? 1.541 3.625 -16.223 1.00 75.31 74 CYS A C 1
ATOM 540 O O . CYS A 1 74 ? 2.204 4.648 -16.344 1.00 75.31 74 CYS A O 1
ATOM 542 N N . TYR A 1 75 ? 1.117 2.920 -17.268 1.00 61.59 75 TYR A N 1
ATOM 543 C CA . TYR A 1 75 ? 1.262 3.374 -18.648 1.00 61.59 75 TYR A CA 1
ATOM 544 C C . TYR A 1 75 ? 0.024 4.184 -19.053 1.00 61.59 75 TYR A C 1
ATOM 546 O O . TYR A 1 75 ? -1.096 3.677 -18.984 1.00 61.59 75 TYR A O 1
ATOM 554 N N . SER A 1 76 ? 0.196 5.436 -19.481 1.00 52.00 76 SER A N 1
ATOM 555 C CA . SER A 1 76 ? -0.868 6.174 -20.167 1.00 52.00 76 SER A CA 1
ATOM 556 C C . SER A 1 76 ? -0.759 5.921 -21.670 1.00 52.00 76 SER A C 1
ATOM 558 O O . SER A 1 76 ? 0.212 6.348 -22.290 1.00 52.00 76 SER A O 1
ATOM 560 N N . SER A 1 77 ? -1.746 5.262 -22.276 1.00 42.53 77 SER A N 1
ATOM 561 C CA . SER A 1 77 ? -1.851 5.092 -23.734 1.00 42.53 77 SER A CA 1
ATOM 562 C C . SER A 1 77 ? -2.484 6.327 -24.393 1.00 42.53 77 SER A C 1
ATOM 564 O O . SER A 1 77 ? -3.518 6.225 -25.051 1.00 42.53 77 SER A O 1
ATOM 566 N N . GLY A 1 78 ? -1.914 7.501 -24.128 1.00 38.59 78 GLY A N 1
ATOM 567 C CA . GLY A 1 78 ? -2.265 8.760 -24.781 1.00 38.59 78 GLY A CA 1
ATOM 568 C C . GLY A 1 78 ? -1.173 9.159 -25.769 1.00 38.59 78 GLY A C 1
ATOM 569 O O . GLY A 1 78 ? 0.012 8.978 -25.504 1.00 38.59 78 GLY A O 1
ATOM 570 N N . ASP A 1 79 ? -1.599 9.696 -26.898 1.00 39.09 79 ASP A N 1
ATOM 571 C CA . ASP A 1 79 ? -0.896 10.241 -28.061 1.00 39.09 79 ASP A CA 1
ATOM 572 C C . ASP A 1 79 ? 0.003 11.463 -27.773 1.00 39.09 79 ASP A C 1
ATOM 574 O O . ASP A 1 79 ? 0.179 12.340 -28.613 1.00 39.09 79 ASP A O 1
ATOM 578 N N . GLU A 1 80 ? 0.661 11.490 -26.614 1.00 41.50 80 GLU A N 1
ATOM 579 C CA . GLU A 1 80 ? 1.604 12.538 -26.227 1.00 41.50 80 GLU A CA 1
ATOM 580 C C . GLU A 1 80 ? 2.974 11.933 -25.896 1.00 41.50 80 GLU A C 1
ATOM 582 O O . GLU A 1 80 ? 3.484 11.974 -24.778 1.00 41.50 80 GLU A O 1
ATOM 587 N N . PHE A 1 81 ? 3.598 11.357 -26.928 1.00 40.34 81 PHE A N 1
ATOM 588 C CA . PHE A 1 81 ? 5.017 10.987 -26.950 1.00 40.34 81 PHE A CA 1
ATOM 589 C C . PHE A 1 81 ? 5.922 12.224 -27.118 1.00 40.34 81 PHE A C 1
ATOM 591 O O . PHE A 1 81 ? 6.874 12.216 -27.897 1.00 40.34 81 PHE A O 1
ATOM 598 N N . THR A 1 82 ? 5.661 13.322 -26.406 1.00 39.72 82 THR A N 1
ATOM 599 C CA . THR A 1 82 ? 6.636 14.417 -26.327 1.00 39.72 82 THR A CA 1
ATOM 600 C C . THR A 1 82 ? 7.655 14.104 -25.243 1.00 39.72 82 THR A C 1
ATOM 602 O O . THR A 1 82 ? 7.456 14.314 -24.049 1.00 39.72 82 THR A O 1
ATOM 605 N N . HIS A 1 83 ? 8.759 13.543 -25.722 1.00 45.06 83 HIS A N 1
ATOM 606 C CA . HIS A 1 83 ? 9.967 13.180 -25.006 1.00 45.06 83 HIS A CA 1
ATOM 607 C C . HIS A 1 83 ? 10.565 14.343 -24.197 1.00 45.06 83 HIS A C 1
ATOM 609 O O . HIS A 1 83 ? 11.211 15.232 -24.747 1.00 45.06 83 HIS A O 1
ATOM 615 N N . ALA A 1 84 ? 10.459 14.256 -22.872 1.00 35.44 84 ALA A N 1
ATOM 616 C CA . ALA A 1 84 ? 11.428 14.826 -21.943 1.00 35.44 84 ALA A CA 1
ATOM 617 C C . ALA A 1 84 ? 11.502 13.930 -20.694 1.00 35.44 84 ALA A C 1
ATOM 619 O O . ALA A 1 84 ? 10.660 14.007 -19.809 1.00 35.44 84 ALA A O 1
ATOM 620 N N . SER A 1 85 ? 12.501 13.039 -20.667 1.00 45.25 85 SER A N 1
ATOM 621 C CA . SER A 1 85 ? 12.945 12.245 -19.504 1.00 45.25 85 SER A CA 1
ATOM 622 C C . SER A 1 85 ? 11.842 11.580 -18.658 1.00 45.25 85 SER A C 1
ATOM 624 O O . SER A 1 85 ? 11.481 12.072 -17.592 1.00 45.25 85 SER A O 1
ATOM 626 N N . GLY A 1 86 ? 11.390 10.404 -19.096 1.00 50.06 86 GLY A N 1
ATOM 627 C CA . GLY A 1 86 ? 10.491 9.532 -18.337 1.00 50.06 86 GLY A CA 1
ATOM 628 C C . GLY A 1 86 ? 9.093 9.531 -18.932 1.00 50.06 86 GLY A C 1
ATOM 629 O O . GLY A 1 86 ? 8.287 10.409 -18.634 1.00 50.06 86 GLY A O 1
ATOM 630 N N . CYS A 1 87 ? 8.793 8.546 -19.785 1.00 57.47 87 CYS A N 1
ATOM 631 C CA . CYS A 1 87 ? 7.398 8.353 -20.157 1.00 57.47 87 CYS A CA 1
ATOM 632 C C . CYS A 1 87 ? 6.600 8.044 -18.896 1.00 57.47 87 CYS A C 1
ATOM 634 O O . CYS A 1 87 ? 7.093 7.391 -17.971 1.00 57.47 87 CYS A O 1
ATOM 636 N N . CYS A 1 88 ? 5.339 8.456 -18.951 1.00 59.47 88 CYS A N 1
ATOM 637 C CA . CYS A 1 88 ? 4.250 7.874 -18.188 1.00 59.47 88 CYS A CA 1
ATOM 638 C C . CYS A 1 88 ? 3.968 8.496 -16.801 1.00 59.47 88 CYS A C 1
ATOM 640 O O . CYS A 1 88 ? 2.942 8.180 -16.202 1.00 59.47 88 CYS A O 1
ATOM 642 N N . GLY A 1 89 ? 4.758 9.488 -16.356 1.00 63.88 89 GLY A N 1
ATOM 643 C CA . GLY A 1 89 ? 4.505 10.228 -15.108 1.00 63.88 89 GLY A CA 1
ATOM 644 C C . GLY A 1 89 ? 4.498 9.328 -13.859 1.00 63.88 89 GLY A C 1
ATOM 645 O O . GLY A 1 89 ? 4.698 8.117 -13.958 1.00 63.88 89 GLY A O 1
ATOM 646 N N . PRO A 1 90 ? 4.314 9.874 -12.644 1.00 76.88 90 PRO A N 1
ATOM 647 C CA . PRO A 1 90 ? 4.224 9.025 -11.468 1.00 76.88 90 PRO A CA 1
ATOM 648 C C . PRO A 1 90 ? 2.875 8.297 -11.413 1.00 76.88 90 PRO A C 1
ATOM 650 O O . PRO A 1 90 ? 1.818 8.860 -11.712 1.00 76.88 90 PRO A O 1
ATOM 653 N N . CYS A 1 91 ? 2.898 7.057 -10.933 1.00 84.19 91 CYS A N 1
ATOM 654 C CA . CYS A 1 91 ? 1.711 6.302 -10.564 1.00 84.19 91 CYS A CA 1
ATOM 655 C C . CYS A 1 91 ? 0.950 7.004 -9.439 1.00 84.19 91 CYS A C 1
ATOM 657 O O . CYS A 1 91 ? 1.292 6.878 -8.264 1.00 84.19 91 CYS A O 1
ATOM 659 N N . ARG A 1 92 ? -0.114 7.726 -9.792 1.00 88.31 92 ARG A N 1
ATOM 660 C CA . ARG A 1 92 ? -0.984 8.409 -8.829 1.00 88.31 92 ARG A CA 1
ATOM 661 C C . ARG A 1 92 ? -1.831 7.408 -8.050 1.00 88.31 92 ARG A C 1
ATOM 663 O O . ARG A 1 92 ? -2.788 6.843 -8.590 1.00 88.31 92 ARG A O 1
ATOM 670 N N . LEU A 1 93 ? -1.507 7.230 -6.773 1.00 90.12 93 LEU A N 1
ATOM 671 C CA . LEU A 1 93 ? -2.129 6.244 -5.886 1.00 90.12 93 LEU A CA 1
ATOM 672 C C . LEU A 1 93 ? -3.609 6.549 -5.592 1.00 90.12 93 LEU A C 1
ATOM 674 O O . LEU A 1 93 ? -4.436 5.634 -5.537 1.00 90.12 93 LEU A O 1
ATOM 678 N N . GLU A 1 94 ? -3.962 7.833 -5.505 1.00 90.12 94 GLU A N 1
ATOM 679 C CA . GLU A 1 94 ? -5.338 8.290 -5.260 1.00 90.12 94 GLU A CA 1
ATOM 680 C C . GLU A 1 94 ? -6.242 8.261 -6.507 1.00 90.12 94 GLU A C 1
ATOM 682 O O . GLU A 1 94 ? -7.430 8.561 -6.415 1.00 90.12 94 GLU A O 1
ATOM 687 N N . SER A 1 95 ? -5.736 7.853 -7.677 1.00 80.38 95 SER A N 1
ATOM 688 C CA . SER A 1 95 ? -6.560 7.761 -8.893 1.00 80.38 95 SER A CA 1
ATOM 689 C C . SER A 1 95 ? -7.658 6.702 -8.761 1.00 80.38 95 SER A C 1
ATOM 691 O O . SER A 1 95 ? -7.467 5.676 -8.115 1.00 80.38 95 SER A O 1
ATOM 693 N N . SER A 1 96 ? -8.806 6.903 -9.407 1.00 66.75 96 SER A N 1
ATOM 694 C CA . SER A 1 96 ? -9.851 5.873 -9.529 1.00 66.75 96 SER A CA 1
ATOM 695 C C . SER A 1 96 ? -9.513 4.800 -10.571 1.00 66.75 96 SER A C 1
ATOM 697 O O . SER A 1 96 ? -10.013 3.683 -10.481 1.00 66.75 96 SER A O 1
ATOM 699 N N . HIS A 1 97 ? -8.645 5.120 -11.534 1.00 66.00 97 HIS A N 1
ATOM 700 C CA . HIS A 1 97 ? -8.200 4.194 -12.572 1.00 66.00 97 HIS A CA 1
ATOM 701 C C . HIS A 1 97 ? -7.339 3.066 -11.979 1.00 66.00 97 HIS A C 1
ATOM 703 O O . HIS A 1 97 ? -6.495 3.303 -11.101 1.00 66.00 97 HIS A O 1
ATOM 709 N N . GLY A 1 98 ? -7.604 1.842 -12.443 1.00 56.28 98 GLY A N 1
ATOM 710 C CA . GLY A 1 98 ? -6.889 0.629 -12.053 1.00 56.28 98 GLY A CA 1
ATOM 711 C C . GLY A 1 98 ? -5.476 0.553 -12.635 1.00 56.28 98 GLY A C 1
ATOM 712 O O . GLY A 1 98 ? -5.057 1.409 -13.411 1.00 56.28 98 GLY A O 1
ATOM 713 N N . ILE A 1 99 ? -4.744 -0.483 -12.231 1.00 59.62 99 ILE A N 1
ATOM 714 C CA . ILE A 1 99 ? -3.437 -0.834 -12.795 1.00 59.62 99 ILE A CA 1
ATOM 715 C C . ILE A 1 99 ? -3.640 -1.849 -13.925 1.00 59.62 99 ILE A C 1
ATOM 717 O O . ILE A 1 99 ? -4.424 -2.784 -13.773 1.00 59.62 99 ILE A O 1
ATOM 721 N N . ASN A 1 100 ? -2.945 -1.668 -15.047 1.00 52.34 100 ASN A N 1
ATOM 722 C CA . ASN A 1 100 ? -2.854 -2.697 -16.080 1.00 52.34 100 ASN A CA 1
ATOM 723 C C . ASN A 1 100 ? -1.633 -3.563 -15.758 1.00 52.34 100 ASN A C 1
ATOM 725 O O . ASN A 1 100 ? -0.514 -3.054 -15.750 1.00 52.34 100 ASN A O 1
ATOM 729 N N . LEU A 1 101 ? -1.854 -4.843 -15.448 1.00 54.78 101 LEU A N 1
ATOM 730 C CA . LEU A 1 101 ? -0.783 -5.822 -15.284 1.00 54.78 101 LEU A CA 1
ATOM 731 C C . LEU A 1 101 ? -0.570 -6.513 -16.630 1.00 54.78 101 LEU A C 1
ATOM 733 O O . LEU A 1 101 ? -1.422 -7.287 -17.064 1.00 54.78 101 LEU A O 1
ATOM 737 N N . SER A 1 102 ? 0.546 -6.223 -17.290 1.00 52.53 102 SER A N 1
ATOM 738 C CA . SER A 1 102 ? 0.915 -6.887 -18.539 1.00 52.53 102 SER A CA 1
ATOM 739 C C . SER A 1 102 ? 1.873 -8.034 -18.234 1.00 52.53 102 SER A C 1
ATOM 741 O O . SER A 1 102 ? 2.856 -7.845 -17.525 1.00 52.53 102 SER A O 1
ATOM 743 N N . THR A 1 103 ? 1.574 -9.222 -18.765 1.00 48.88 103 THR A N 1
ATOM 744 C CA . THR A 1 103 ? 2.465 -10.401 -18.699 1.00 48.88 103 THR A CA 1
ATOM 745 C C . THR A 1 103 ? 3.256 -10.609 -19.994 1.00 48.88 103 THR A C 1
ATOM 747 O O . THR A 1 103 ? 4.082 -11.514 -20.074 1.00 48.88 103 THR A O 1
ATOM 750 N N . ASP A 1 104 ? 3.017 -9.762 -20.999 1.00 44.09 104 ASP A N 1
ATOM 751 C CA . ASP A 1 104 ? 3.601 -9.888 -22.329 1.00 44.09 104 ASP A CA 1
ATOM 752 C C . ASP A 1 104 ? 4.958 -9.178 -22.433 1.00 44.09 104 ASP A C 1
ATOM 754 O O . ASP A 1 104 ? 5.081 -7.988 -22.133 1.00 44.09 104 ASP A O 1
ATOM 758 N N . GLU A 1 105 ? 5.949 -9.896 -22.975 1.00 48.12 105 GLU A N 1
ATOM 759 C CA . GLU A 1 105 ? 7.308 -9.442 -23.336 1.00 48.12 105 GLU A CA 1
ATOM 760 C C . GLU A 1 105 ? 7.355 -8.393 -24.473 1.00 48.12 105 GLU A C 1
ATOM 762 O O . GLU 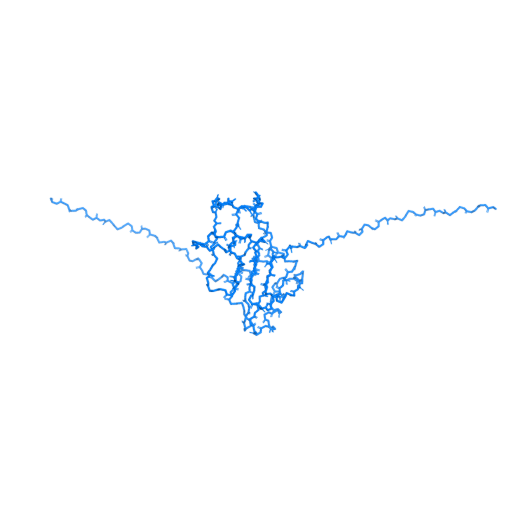A 1 105 ? 8.315 -8.309 -25.236 1.00 48.12 105 GLU A O 1
ATOM 767 N N . HIS A 1 106 ? 6.316 -7.578 -24.639 1.00 39.53 106 HIS A N 1
ATOM 768 C CA . HIS A 1 106 ? 6.309 -6.487 -25.614 1.00 39.53 106 HIS A CA 1
ATOM 769 C C . HIS A 1 106 ? 6.098 -5.136 -24.938 1.00 39.53 106 HIS A C 1
ATOM 771 O O . HIS A 1 106 ? 5.418 -4.253 -25.464 1.00 39.53 106 HIS A O 1
ATOM 777 N N . SER A 1 107 ? 6.768 -4.906 -23.807 1.00 46.94 107 SER A N 1
ATOM 778 C CA . SER A 1 107 ? 7.203 -3.542 -23.535 1.00 46.94 107 SER A CA 1
ATOM 779 C C . SER A 1 107 ? 8.278 -3.217 -24.569 1.00 46.94 107 SER A C 1
ATOM 781 O O . SER A 1 107 ? 9.441 -3.582 -24.398 1.00 46.94 107 SER A O 1
ATOM 783 N N . ASN A 1 108 ? 7.902 -2.548 -25.661 1.00 44.09 108 ASN A N 1
ATOM 784 C CA . ASN A 1 108 ? 8.860 -1.815 -26.480 1.00 44.09 108 ASN A CA 1
ATOM 785 C C . ASN A 1 108 ? 9.498 -0.739 -25.586 1.00 44.09 108 ASN A C 1
ATOM 787 O O . ASN A 1 108 ? 9.122 0.430 -25.616 1.00 44.09 108 ASN A O 1
ATOM 791 N N . ALA A 1 109 ? 10.486 -1.135 -24.781 1.00 46.78 109 ALA A N 1
ATOM 792 C CA . ALA A 1 109 ? 11.436 -0.263 -24.111 1.00 46.78 109 ALA A CA 1
ATOM 793 C C . ALA A 1 109 ? 12.423 0.267 -25.162 1.00 46.78 109 ALA A C 1
ATOM 795 O O . ALA A 1 109 ? 13.635 0.109 -25.075 1.00 46.78 109 ALA A O 1
ATOM 796 N N . GLY A 1 110 ? 11.871 0.870 -26.209 1.00 48.12 110 GLY A N 1
ATOM 797 C CA . GLY A 1 110 ? 12.585 1.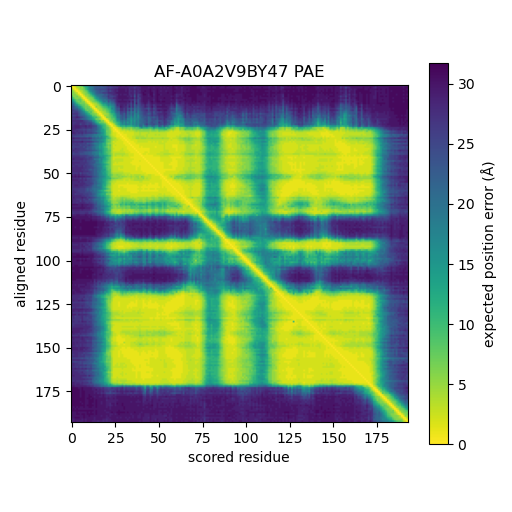579 -27.247 1.00 48.12 110 GLY A CA 1
ATOM 798 C C . GLY A 1 110 ? 12.297 3.061 -27.107 1.00 48.12 110 GLY A C 1
ATOM 799 O O . GLY A 1 1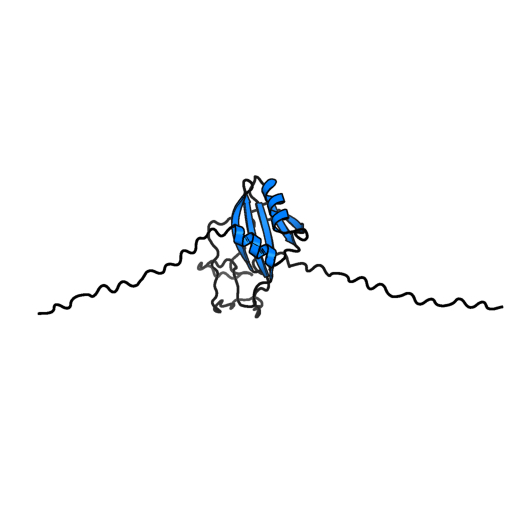10 ? 11.653 3.622 -27.979 1.00 48.12 110 GLY A O 1
ATOM 800 N N . SER A 1 111 ? 12.731 3.695 -26.013 1.00 44.91 111 SER A N 1
ATOM 801 C CA . SER A 1 111 ? 12.953 5.145 -26.018 1.00 44.91 111 SER A CA 1
ATOM 802 C C . SER A 1 111 ? 13.748 5.635 -24.798 1.00 44.91 111 SER A C 1
ATOM 804 O O . SER A 1 111 ? 13.183 5.961 -23.758 1.00 44.91 111 SER A O 1
ATOM 806 N N . LEU A 1 112 ? 15.062 5.783 -24.997 1.00 45.91 112 LEU A N 1
ATOM 807 C CA . LEU A 1 112 ? 15.982 6.667 -24.257 1.00 45.91 112 LEU A CA 1
ATOM 808 C C . LEU A 1 112 ? 16.003 6.530 -22.722 1.00 45.91 112 LEU A C 1
ATOM 810 O O . LEU A 1 112 ? 15.908 7.510 -21.985 1.00 45.91 112 LEU A O 1
ATOM 814 N N . GLY A 1 113 ? 16.223 5.307 -22.251 1.00 51.91 113 GLY A N 1
ATOM 815 C CA . GLY A 1 113 ? 16.620 4.985 -20.882 1.00 51.91 113 GLY A CA 1
ATOM 816 C C . GLY A 1 113 ? 17.326 3.630 -20.859 1.00 51.91 113 GLY A C 1
ATOM 817 O O . GLY A 1 113 ? 17.156 2.841 -21.788 1.00 51.91 113 GLY A O 1
ATOM 818 N N . THR A 1 114 ? 18.154 3.377 -19.842 1.00 49.41 114 THR A N 1
ATOM 819 C CA . THR A 1 114 ? 18.831 2.087 -19.640 1.00 49.41 114 THR A CA 1
ATOM 820 C C . THR A 1 114 ? 17.816 0.952 -19.741 1.00 49.41 114 THR A C 1
ATOM 822 O O . THR A 1 114 ? 16.916 0.861 -18.908 1.00 49.41 114 THR A O 1
ATOM 825 N N . VAL A 1 115 ? 17.957 0.092 -20.752 1.00 54.09 115 VAL A N 1
ATOM 826 C CA . VAL A 1 115 ? 17.151 -1.125 -20.865 1.00 54.09 115 VAL A CA 1
ATOM 827 C C . VAL A 1 115 ? 17.571 -2.036 -19.717 1.00 54.09 115 VAL A C 1
ATOM 829 O O . VAL A 1 115 ? 18.661 -2.610 -19.732 1.00 54.09 115 VAL A O 1
ATOM 832 N N . LYS A 1 116 ? 16.740 -2.118 -18.676 1.00 58.62 116 LYS A N 1
ATOM 833 C CA . LYS A 1 116 ? 16.919 -3.100 -17.609 1.00 58.62 116 LYS A CA 1
ATOM 834 C C . LYS A 1 116 ? 16.508 -4.448 -18.204 1.00 58.62 116 LYS A C 1
ATOM 836 O O . LYS A 1 116 ? 15.329 -4.702 -18.407 1.00 58.62 116 LYS A O 1
ATOM 841 N N . LEU A 1 117 ? 17.505 -5.261 -18.555 1.00 67.62 117 LEU A N 1
ATOM 842 C CA . LEU A 1 117 ? 17.315 -6.597 -19.143 1.00 67.62 117 LEU A CA 1
ATOM 843 C C . LEU A 1 117 ? 16.779 -7.619 -18.125 1.00 67.62 117 LEU A C 1
ATOM 845 O O . LEU A 1 117 ? 16.380 -8.714 -18.499 1.00 67.62 117 LEU A O 1
ATOM 849 N N . GLU A 1 118 ? 16.764 -7.239 -16.848 1.00 67.88 118 GLU A N 1
ATOM 850 C CA . GLU A 1 118 ? 16.232 -8.009 -15.729 1.00 67.88 118 GLU A CA 1
ATOM 851 C C . GLU A 1 118 ? 14.929 -7.359 -15.250 1.00 67.88 118 GLU A C 1
ATOM 853 O O . GLU A 1 118 ? 14.839 -6.132 -15.119 1.00 67.88 118 GLU A O 1
ATOM 858 N N . GLY A 1 119 ? 13.924 -8.177 -14.946 1.00 70.00 119 GLY A N 1
ATOM 859 C CA . GLY A 1 119 ? 12.680 -7.702 -14.350 1.00 70.00 119 GLY A CA 1
ATOM 860 C C . GLY A 1 119 ? 12.865 -7.070 -12.960 1.00 70.00 119 GLY A C 1
ATOM 861 O O . GLY A 1 119 ? 13.962 -7.073 -12.388 1.00 70.00 119 GLY A O 1
ATOM 862 N N . PRO A 1 120 ? 11.799 -6.489 -12.391 1.00 77.62 120 PRO A N 1
ATOM 863 C CA . PRO A 1 120 ? 11.818 -6.063 -10.997 1.00 77.62 120 PRO A CA 1
ATOM 864 C C . PRO A 1 120 ? 11.971 -7.281 -10.072 1.00 77.62 120 PRO A C 1
ATOM 866 O O . PRO A 1 120 ? 11.461 -8.361 -10.362 1.00 77.62 120 PRO A O 1
ATOM 869 N N . ASN A 1 121 ? 12.679 -7.107 -8.955 1.00 86.62 121 ASN A N 1
ATOM 870 C CA . ASN A 1 121 ? 12.954 -8.184 -7.995 1.00 86.62 121 ASN A CA 1
ATOM 871 C C . ASN A 1 121 ? 11.971 -8.195 -6.819 1.00 86.62 121 ASN A C 1
ATOM 873 O O . ASN A 1 121 ? 11.883 -9.184 -6.093 1.00 86.62 121 ASN A O 1
ATOM 877 N N . TYR A 1 122 ? 11.253 -7.096 -6.612 1.00 89.56 122 TYR A N 1
ATOM 878 C CA . TYR A 1 122 ? 10.345 -6.876 -5.505 1.00 89.56 122 TYR A CA 1
ATOM 879 C C . TYR A 1 122 ? 8.976 -6.402 -5.999 1.00 89.56 122 TYR A C 1
ATOM 881 O O . TYR A 1 122 ? 8.847 -5.494 -6.825 1.00 89.56 122 TYR A O 1
ATOM 889 N N . LEU A 1 123 ? 7.943 -6.997 -5.406 1.00 91.19 123 LEU A N 1
ATOM 890 C CA . LEU A 1 123 ? 6.576 -6.502 -5.424 1.00 91.19 123 LEU A CA 1
ATOM 891 C C . LEU A 1 123 ? 6.423 -5.457 -4.321 1.00 91.19 123 LEU A C 1
ATOM 893 O O . LEU A 1 123 ? 6.705 -5.741 -3.158 1.00 91.19 123 LEU A O 1
ATOM 897 N N . VAL A 1 124 ? 5.905 -4.288 -4.664 1.00 94.00 124 VAL A N 1
ATOM 898 C CA . VAL A 1 124 ? 5.469 -3.259 -3.723 1.00 94.00 124 VAL A CA 1
ATOM 899 C C . VAL A 1 124 ? 3.966 -3.404 -3.509 1.00 94.00 124 VAL A C 1
ATOM 901 O O . VAL A 1 124 ? 3.181 -3.115 -4.408 1.00 94.00 124 VAL A O 1
ATOM 904 N N . ALA A 1 125 ? 3.554 -3.812 -2.312 1.00 95.50 125 ALA A N 1
ATOM 905 C CA . ALA A 1 125 ? 2.151 -3.858 -1.912 1.00 95.50 125 ALA A CA 1
ATOM 906 C C . ALA A 1 125 ? 1.792 -2.591 -1.128 1.00 95.50 125 ALA A C 1
ATOM 908 O O . ALA A 1 125 ? 2.476 -2.229 -0.169 1.00 95.50 125 ALA A O 1
ATOM 909 N N . LEU A 1 126 ? 0.717 -1.918 -1.533 1.00 96.62 126 LEU A N 1
ATOM 910 C CA . LEU A 1 126 ? 0.237 -0.666 -0.955 1.00 96.62 126 LEU A CA 1
ATOM 911 C C . LEU A 1 126 ? -1.218 -0.804 -0.524 1.00 96.62 126 LEU A C 1
ATOM 913 O O . LEU A 1 126 ? -2.048 -1.338 -1.254 1.00 96.62 126 LEU A O 1
ATOM 917 N N . PHE A 1 127 ? -1.533 -0.253 0.637 1.00 97.06 127 PHE A N 1
ATOM 918 C CA . PHE A 1 127 ? -2.836 -0.329 1.273 1.00 97.06 127 PHE A CA 1
ATOM 919 C C . PHE A 1 127 ? -3.275 1.086 1.608 1.00 97.06 127 PHE A C 1
ATOM 921 O O . PHE A 1 127 ? -2.639 1.752 2.429 1.00 97.06 127 PHE A O 1
ATOM 928 N N . ARG A 1 128 ? -4.352 1.546 0.976 1.00 96.44 128 ARG A N 1
ATOM 929 C CA . ARG A 1 128 ? -5.031 2.761 1.405 1.00 96.44 128 ARG A CA 1
ATOM 930 C C . ARG A 1 128 ? -5.889 2.400 2.599 1.00 96.44 128 ARG A C 1
ATOM 932 O O . ARG A 1 128 ? -6.646 1.422 2.567 1.00 96.44 128 ARG A O 1
ATOM 939 N N . ILE A 1 129 ? -5.707 3.166 3.657 1.00 96.62 129 ILE A N 1
ATOM 940 C CA . ILE A 1 129 ? -6.419 2.999 4.907 1.00 96.62 129 I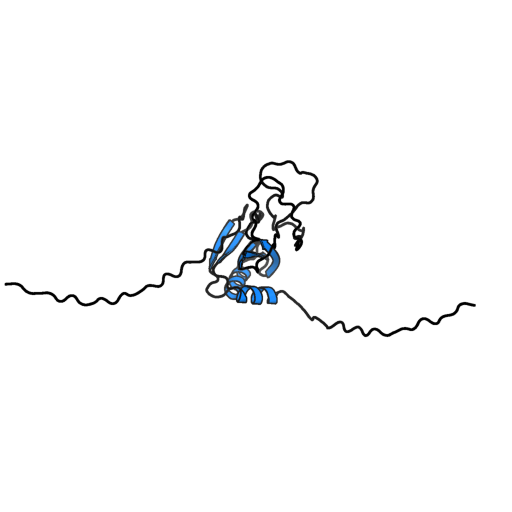LE A CA 1
ATOM 941 C C . ILE A 1 129 ? -7.180 4.273 5.233 1.00 96.62 129 ILE A C 1
ATOM 943 O O . ILE A 1 129 ? -6.672 5.382 5.076 1.00 96.62 129 ILE A O 1
ATOM 947 N N . GLU A 1 130 ? -8.407 4.098 5.701 1.00 96.06 130 GLU A N 1
ATOM 948 C CA . GLU A 1 130 ? -9.295 5.189 6.075 1.00 96.06 130 GLU A CA 1
ATOM 949 C C . GLU A 1 130 ? -10.395 4.644 6.987 1.00 96.06 130 GLU A C 1
ATOM 951 O O . GLU A 1 130 ? -10.848 3.512 6.820 1.00 96.06 130 GLU A O 1
ATOM 956 N N . HIS A 1 131 ? -10.850 5.430 7.963 1.00 96.06 131 HIS A N 1
ATOM 957 C CA . HIS A 1 131 ? -11.812 5.009 8.988 1.00 96.06 131 HIS A CA 1
ATOM 958 C C . HIS A 1 131 ? -11.490 3.628 9.591 1.00 96.06 131 HIS A C 1
ATOM 960 O O . HIS A 1 131 ? -12.363 2.766 9.719 1.00 96.06 131 HIS A O 1
ATOM 966 N N . LYS A 1 132 ? -10.221 3.411 9.951 1.00 95.88 132 LYS A N 1
ATOM 967 C CA . LYS A 1 132 ? -9.731 2.201 10.625 1.00 95.88 132 LYS A CA 1
ATOM 968 C C . LYS A 1 132 ? -9.904 0.892 9.847 1.00 95.88 132 LYS A C 1
ATOM 970 O O . LYS A 1 132 ? -9.903 -0.185 10.442 1.00 95.88 132 LYS A O 1
ATOM 975 N N . ARG A 1 133 ? -10.025 0.968 8.521 1.00 95.00 133 ARG A N 1
ATOM 976 C CA . ARG A 1 133 ? -10.077 -0.190 7.619 1.00 95.00 133 ARG A CA 1
ATOM 977 C C . ARG A 1 133 ? -9.155 0.018 6.424 1.00 95.00 133 ARG A C 1
ATOM 979 O O . ARG A 1 133 ? -8.806 1.149 6.102 1.00 95.00 133 ARG A O 1
ATOM 986 N N . VAL A 1 134 ? -8.804 -1.076 5.759 1.00 95.62 134 VAL A N 1
ATOM 987 C CA . VAL A 1 134 ? -8.242 -1.028 4.405 1.00 95.62 134 VAL A CA 1
ATOM 988 C C . VAL A 1 134 ? -9.398 -0.823 3.432 1.00 95.62 134 VAL A C 1
ATOM 990 O O . VAL A 1 134 ? -10.365 -1.581 3.462 1.00 95.62 134 VAL A O 1
ATOM 993 N N . ASP A 1 135 ? -9.311 0.198 2.587 1.00 91.81 135 ASP A N 1
ATOM 994 C CA . ASP A 1 135 ? -10.312 0.469 1.547 1.00 91.81 135 ASP A CA 1
ATOM 995 C C . ASP A 1 135 ? -9.827 0.105 0.138 1.00 91.81 135 ASP A C 1
ATOM 997 O O . ASP A 1 135 ? -10.644 -0.151 -0.747 1.00 91.81 135 ASP A O 1
ATOM 1001 N N . ARG A 1 136 ? -8.506 0.055 -0.073 1.00 91.62 136 ARG A N 1
ATOM 1002 C CA . ARG A 1 136 ? -7.907 -0.225 -1.376 1.00 91.62 136 ARG A CA 1
ATOM 1003 C C . ARG A 1 136 ? -6.559 -0.896 -1.214 1.00 91.62 136 ARG A C 1
ATOM 1005 O O . ARG A 1 136 ? -5.739 -0.465 -0.410 1.00 91.62 136 ARG A O 1
ATOM 1012 N N . ILE A 1 137 ? -6.311 -1.896 -2.048 1.00 93.69 137 ILE A N 1
ATOM 1013 C CA . ILE A 1 137 ? -5.013 -2.555 -2.172 1.00 93.69 137 ILE A CA 1
ATOM 1014 C C . ILE A 1 137 ? -4.502 -2.303 -3.591 1.00 93.69 137 ILE A C 1
ATOM 1016 O O . ILE A 1 137 ? -5.260 -2.406 -4.555 1.00 93.69 137 ILE A O 1
ATOM 1020 N N . ARG A 1 138 ? -3.234 -1.919 -3.720 1.00 91.12 138 ARG A N 1
ATOM 1021 C CA . ARG A 1 138 ? -2.539 -1.716 -4.995 1.00 91.12 138 ARG A CA 1
ATOM 1022 C C . ARG A 1 138 ? -1.195 -2.432 -4.972 1.00 91.12 138 ARG A C 1
ATOM 1024 O O . ARG A 1 138 ? -0.593 -2.587 -3.914 1.00 91.12 138 ARG A O 1
ATOM 1031 N N . ALA A 1 139 ? -0.732 -2.831 -6.146 1.00 89.75 139 ALA A N 1
ATOM 1032 C CA . ALA A 1 139 ? 0.524 -3.533 -6.336 1.00 89.75 139 ALA A CA 1
ATOM 1033 C C . ALA A 1 139 ? 1.338 -2.825 -7.423 1.00 89.75 139 ALA A C 1
ATOM 1035 O O . ALA A 1 139 ? 0.777 -2.460 -8.454 1.00 89.75 139 ALA A O 1
ATOM 1036 N N . PHE A 1 140 ? 2.625 -2.602 -7.164 1.00 87.94 140 PHE A N 1
ATOM 1037 C CA . PHE A 1 140 ? 3.557 -1.956 -8.087 1.00 87.94 140 PHE A CA 1
ATOM 1038 C C . PHE A 1 140 ? 4.908 -2.677 -8.105 1.00 87.94 140 PHE A C 1
ATOM 1040 O O . PHE A 1 140 ? 5.230 -3.422 -7.182 1.00 87.94 140 PHE A O 1
ATOM 1047 N N . SER A 1 141 ? 5.709 -2.454 -9.141 1.00 85.44 141 SER A N 1
ATOM 1048 C CA . SER A 1 141 ? 7.091 -2.906 -9.189 1.00 85.44 141 SER A CA 1
ATOM 1049 C C . SER A 1 141 ? 7.982 -1.849 -8.540 1.00 85.44 141 SER A C 1
ATOM 1051 O O . SER A 1 141 ? 7.639 -0.666 -8.475 1.00 85.44 141 SER A O 1
ATOM 1053 N N . GLU A 1 142 ? 9.122 -2.281 -8.004 1.00 85.19 142 GLU A N 1
ATOM 1054 C CA . GLU A 1 142 ? 10.071 -1.430 -7.263 1.00 85.19 142 GLU A CA 1
ATOM 1055 C C . GLU A 1 142 ? 10.563 -0.185 -8.024 1.00 85.19 142 GLU A C 1
ATOM 1057 O O . GLU A 1 142 ? 10.991 0.798 -7.418 1.00 85.19 142 GLU A O 1
ATOM 1062 N N . ASP A 1 143 ? 10.524 -0.236 -9.352 1.00 80.44 143 ASP A N 1
ATOM 1063 C CA . ASP A 1 143 ? 11.016 0.782 -10.270 1.00 80.44 143 ASP A CA 1
ATOM 1064 C C . ASP A 1 143 ? 9.977 1.851 -10.622 1.00 80.44 143 ASP A C 1
ATOM 1066 O O . ASP A 1 143 ? 10.337 2.885 -11.193 1.00 80.44 143 ASP A O 1
ATOM 1070 N N . CYS A 1 144 ? 8.717 1.678 -10.216 1.00 82.81 144 CYS A N 1
ATOM 1071 C CA . CYS A 1 144 ? 7.699 2.699 -10.411 1.00 82.81 144 CYS A CA 1
ATOM 1072 C C . CYS A 1 144 ? 7.950 3.919 -9.515 1.00 82.81 144 CYS A C 1
ATOM 1074 O O . CYS A 1 144 ? 8.191 3.809 -8.308 1.00 82.81 144 CYS A O 1
ATOM 1076 N N . GLN A 1 145 ? 7.810 5.116 -10.089 1.00 86.25 145 GLN A N 1
ATOM 1077 C CA . GLN A 1 145 ? 7.638 6.328 -9.294 1.00 86.25 145 GLN A CA 1
ATOM 1078 C C . GLN A 1 145 ? 6.175 6.419 -8.850 1.00 86.25 145 GLN A C 1
ATOM 1080 O O . GLN A 1 145 ? 5.278 6.382 -9.687 1.00 86.25 145 GLN A O 1
ATOM 1085 N N . LEU A 1 146 ? 5.921 6.532 -7.549 1.00 89.00 146 LEU A N 1
ATOM 1086 C CA . LEU A 1 146 ? 4.582 6.529 -6.956 1.00 89.00 146 LEU A CA 1
ATOM 1087 C C . LEU A 1 146 ? 4.242 7.922 -6.424 1.00 89.00 146 LEU A C 1
ATOM 1089 O O . LEU A 1 146 ? 5.004 8.461 -5.634 1.00 89.00 146 LEU A O 1
ATOM 1093 N N . ASP A 1 147 ? 3.103 8.496 -6.795 1.00 90.50 147 ASP A N 1
ATOM 1094 C CA . ASP A 1 147 ? 2.611 9.772 -6.256 1.00 90.50 147 ASP A CA 1
ATOM 1095 C C . ASP A 1 147 ? 1.500 9.513 -5.233 1.00 90.50 147 ASP A C 1
ATOM 1097 O O . ASP A 1 147 ? 0.417 9.036 -5.587 1.00 90.50 147 ASP A O 1
ATOM 1101 N N 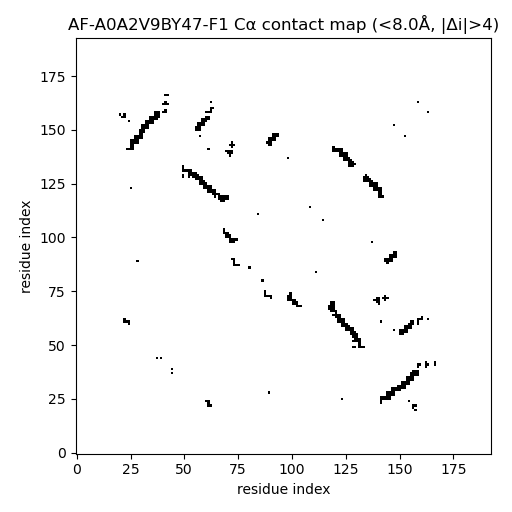. ALA A 1 148 ? 1.775 9.821 -3.961 1.00 92.88 148 ALA A N 1
ATOM 1102 C CA . ALA A 1 148 ? 0.849 9.588 -2.850 1.00 92.88 148 ALA A CA 1
ATOM 1103 C C . ALA A 1 148 ? -0.134 10.745 -2.588 1.00 92.88 148 ALA A C 1
ATOM 1105 O O . ALA A 1 148 ? -0.863 10.708 -1.597 1.00 92.88 148 ALA A O 1
ATOM 1106 N N . GLY A 1 149 ? -0.165 11.783 -3.433 1.00 91.31 149 GLY A N 1
ATOM 1107 C CA . GLY A 1 149 ? -1.176 12.845 -3.365 1.00 91.31 149 GLY A CA 1
ATOM 1108 C C . GLY A 1 149 ? -1.130 13.713 -2.099 1.00 91.31 149 GLY A C 1
ATOM 1109 O O . GLY A 1 149 ? -2.130 14.315 -1.725 1.00 91.31 149 GLY A O 1
ATOM 1110 N N . GLY A 1 150 ? 0.012 13.770 -1.414 1.00 94.44 150 GLY A N 1
ATOM 1111 C CA . GLY A 1 150 ? 0.221 14.519 -0.172 1.00 94.44 150 GLY A CA 1
ATOM 1112 C C . GLY A 1 150 ? -0.166 13.769 1.107 1.00 94.44 150 GLY A C 1
ATOM 1113 O O . GLY A 1 150 ? -0.046 14.336 2.199 1.00 94.44 150 GLY A O 1
ATOM 1114 N N . LEU A 1 151 ? -0.609 12.512 0.997 1.00 96.06 151 LEU A N 1
ATOM 1115 C CA . LEU A 1 151 ? -1.083 11.730 2.136 1.00 96.06 151 LEU A CA 1
ATOM 1116 C C . LEU A 1 151 ? 0.062 11.242 3.048 1.00 96.06 151 LEU A C 1
ATOM 1118 O O . LEU A 1 151 ? 1.212 11.093 2.606 1.00 96.06 151 LEU A O 1
ATOM 1122 N N . PRO A 1 152 ? -0.232 10.973 4.338 1.00 97.19 152 PRO A N 1
ATOM 1123 C CA . PRO A 1 152 ? 0.659 10.204 5.196 1.00 97.19 152 PRO A CA 1
ATOM 1124 C C . PRO A 1 152 ? 0.963 8.845 4.567 1.00 97.19 152 PRO A C 1
ATOM 1126 O O . PRO A 1 152 ? 0.065 8.175 4.055 1.00 97.19 152 PRO A O 1
ATOM 1129 N N . PHE A 1 153 ? 2.227 8.436 4.617 1.00 97.25 153 PHE A N 1
ATOM 1130 C CA . PHE A 1 153 ? 2.687 7.203 3.994 1.00 97.25 153 PHE A CA 1
ATOM 1131 C C . PHE A 1 153 ? 3.597 6.445 4.961 1.00 97.25 153 PHE A C 1
ATOM 1133 O O . PHE A 1 153 ? 4.701 6.886 5.264 1.00 97.25 153 PHE A O 1
ATOM 1140 N N . THR A 1 154 ? 3.155 5.294 5.453 1.00 97.56 154 THR A N 1
ATOM 1141 C CA . THR A 1 154 ? 3.966 4.436 6.318 1.00 97.56 154 THR A CA 1
ATOM 1142 C C . THR A 1 154 ? 4.632 3.344 5.489 1.00 97.56 154 THR A C 1
ATOM 1144 O O . THR A 1 154 ? 3.944 2.517 4.901 1.00 97.56 154 THR A O 1
ATOM 1147 N N . TRP A 1 155 ? 5.963 3.311 5.452 1.00 97.50 155 TRP A N 1
ATOM 1148 C CA . TRP A 1 155 ? 6.726 2.236 4.815 1.00 97.50 155 TRP A CA 1
ATOM 1149 C C . TRP A 1 155 ? 7.140 1.185 5.847 1.00 97.50 155 TRP A C 1
ATOM 1151 O O . TRP A 1 155 ? 7.851 1.503 6.802 1.00 97.50 155 TRP A O 1
ATOM 1161 N N . LEU A 1 156 ? 6.713 -0.064 5.667 1.00 97.69 156 LEU A N 1
ATOM 1162 C CA . LEU A 1 156 ? 7.090 -1.177 6.531 1.00 97.69 156 LEU A CA 1
ATOM 1163 C C . LEU A 1 156 ? 8.312 -1.907 5.973 1.00 97.69 156 LEU A C 1
ATOM 1165 O O . LEU A 1 156 ? 8.382 -2.273 4.802 1.00 97.69 156 LEU A O 1
ATOM 1169 N N . THR A 1 157 ? 9.271 -2.144 6.857 1.00 96.31 157 THR A N 1
ATOM 1170 C CA . THR A 1 157 ? 10.508 -2.894 6.604 1.00 96.31 157 THR A CA 1
ATOM 1171 C C . THR A 1 157 ? 10.480 -4.234 7.329 1.00 96.31 157 THR A C 1
ATOM 1173 O O . THR A 1 157 ? 9.681 -4.422 8.246 1.00 96.31 157 THR A O 1
ATOM 1176 N N . ASN A 1 158 ? 11.373 -5.158 6.959 1.00 95.25 158 ASN A N 1
ATOM 1177 C CA . ASN A 1 158 ? 11.479 -6.492 7.570 1.00 95.25 158 ASN A CA 1
ATOM 1178 C C . ASN A 1 158 ? 10.201 -7.345 7.438 1.00 95.25 158 ASN A C 1
ATOM 1180 O O . ASN A 1 158 ? 9.912 -8.162 8.310 1.00 95.25 158 ASN A O 1
ATOM 1184 N N . VAL A 1 159 ? 9.439 -7.148 6.359 1.00 96.69 159 VAL A N 1
ATOM 1185 C CA . VAL A 1 159 ? 8.245 -7.945 6.059 1.00 96.69 159 VAL A CA 1
ATOM 1186 C C . VAL A 1 159 ? 8.656 -9.313 5.526 1.00 96.69 159 VAL A C 1
ATOM 1188 O O . VAL A 1 159 ? 9.406 -9.404 4.555 1.00 96.69 159 VAL A O 1
ATOM 1191 N N . GLN A 1 160 ? 8.154 -10.382 6.145 1.00 96.00 160 GLN A N 1
ATOM 1192 C CA . GLN A 1 160 ? 8.399 -11.743 5.673 1.00 96.00 160 GLN A CA 1
ATOM 1193 C C . GLN A 1 160 ? 7.448 -12.101 4.517 1.00 96.00 160 GLN A C 1
ATOM 1195 O O . GLN A 1 160 ? 6.252 -11.810 4.610 1.00 96.00 160 GLN A O 1
ATOM 1200 N N . PRO A 1 161 ? 7.916 -12.788 3.453 1.00 95.38 161 PRO A N 1
ATOM 1201 C CA . PRO A 1 161 ? 7.065 -13.138 2.311 1.00 95.38 161 PRO A CA 1
ATOM 1202 C C . PRO A 1 161 ? 5.813 -13.933 2.707 1.00 95.38 161 PRO A C 1
ATOM 1204 O O . PRO A 1 161 ? 4.714 -13.632 2.245 1.00 95.38 161 PRO A O 1
ATOM 1207 N N . ALA A 1 162 ? 5.960 -14.898 3.620 1.00 96.25 162 ALA A N 1
ATOM 1208 C CA . ALA A 1 162 ? 4.845 -15.702 4.120 1.00 96.25 162 ALA A CA 1
ATOM 1209 C C . ALA A 1 162 ? 3.796 -14.863 4.871 1.00 96.25 162 ALA A C 1
ATOM 1211 O O . ALA A 1 162 ? 2.599 -15.088 4.708 1.00 96.25 162 ALA A O 1
ATOM 1212 N N . GLU A 1 163 ? 4.228 -13.863 5.647 1.00 97.62 163 GLU A N 1
ATOM 1213 C CA . GLU A 1 163 ? 3.313 -12.961 6.354 1.00 97.62 163 GLU A CA 1
ATOM 1214 C C . GLU A 1 163 ? 2.559 -12.047 5.385 1.00 97.62 163 GLU A C 1
ATOM 1216 O O . GLU A 1 163 ? 1.371 -11.806 5.577 1.00 97.62 163 GLU A O 1
ATOM 1221 N N . SER A 1 164 ? 3.217 -11.583 4.314 1.00 96.94 164 SER A N 1
ATOM 1222 C CA . SER A 1 164 ? 2.556 -10.822 3.247 1.00 96.94 164 SER A CA 1
ATOM 1223 C C . SER A 1 164 ? 1.442 -11.631 2.588 1.00 96.94 164 SER A C 1
ATOM 1225 O O . SER A 1 164 ? 0.338 -11.120 2.413 1.00 96.94 164 SER A O 1
ATOM 1227 N N . VAL A 1 165 ? 1.709 -12.895 2.241 1.00 95.75 165 VAL A N 1
ATOM 1228 C CA . VAL A 1 165 ? 0.700 -13.782 1.641 1.00 95.75 165 VAL A CA 1
ATOM 1229 C C . VAL A 1 165 ? -0.456 -14.026 2.609 1.00 95.75 165 VAL A C 1
ATOM 1231 O O . VAL A 1 165 ? -1.607 -13.868 2.214 1.00 95.75 165 VAL A O 1
ATOM 1234 N N . ALA A 1 166 ? -0.171 -14.347 3.875 1.00 96.25 166 ALA A N 1
ATOM 1235 C CA . ALA A 1 166 ? -1.205 -14.558 4.889 1.00 96.25 166 ALA A CA 1
ATOM 1236 C C . ALA A 1 166 ? -2.078 -13.307 5.100 1.00 96.25 166 ALA A C 1
ATOM 1238 O O . ALA A 1 166 ? -3.303 -13.406 5.167 1.00 96.25 166 ALA A O 1
ATOM 1239 N N . TRP A 1 167 ? -1.461 -12.123 5.145 1.00 96.19 167 TRP A N 1
ATOM 1240 C CA . TRP A 1 167 ? -2.172 -10.854 5.275 1.00 96.19 167 TRP A CA 1
ATOM 1241 C C . TRP A 1 167 ? -3.049 -10.558 4.056 1.00 96.19 167 TRP A C 1
ATOM 1243 O O . TRP A 1 167 ? -4.235 -10.277 4.213 1.00 96.19 167 TRP A O 1
ATOM 1253 N N . LEU A 1 168 ? -2.505 -10.668 2.840 1.00 95.50 168 LEU A N 1
ATOM 1254 C CA . LEU A 1 168 ? -3.262 -10.460 1.601 1.00 95.50 168 LEU A CA 1
ATOM 1255 C C . LEU A 1 168 ? -4.425 -11.451 1.466 1.00 95.50 168 LEU A C 1
ATOM 1257 O O . LEU A 1 168 ? -5.518 -11.056 1.063 1.00 95.50 168 LEU A O 1
ATOM 1261 N N . ALA A 1 169 ? -4.221 -12.710 1.864 1.00 94.50 169 ALA A N 1
ATOM 1262 C CA . ALA A 1 169 ? -5.258 -13.736 1.852 1.00 94.50 169 ALA A CA 1
ATOM 1263 C C . ALA A 1 169 ? -6.461 -13.373 2.739 1.00 94.50 169 ALA A C 1
ATOM 1265 O O . ALA A 1 169 ? -7.582 -13.747 2.410 1.00 94.50 169 ALA A O 1
ATOM 1266 N N . SER A 1 170 ? -6.267 -12.588 3.807 1.00 93.44 170 SER A N 1
ATOM 1267 C CA . SER A 1 170 ? -7.373 -12.132 4.666 1.00 93.44 170 SER A CA 1
ATOM 1268 C C . SER A 1 170 ? -8.385 -11.222 3.954 1.00 93.44 170 SER A C 1
ATOM 1270 O O . SER A 1 170 ? -9.520 -11.096 4.412 1.00 93.44 170 SER A O 1
ATOM 1272 N N . PHE A 1 171 ? -8.003 -10.614 2.824 1.00 92.06 171 PHE A N 1
ATOM 1273 C CA . PHE A 1 171 ? -8.877 -9.765 2.007 1.00 92.06 171 PHE A CA 1
ATOM 1274 C C . PHE A 1 171 ? -9.577 -10.521 0.876 1.00 92.06 171 PHE A C 1
ATOM 1276 O O . PHE A 1 171 ? -10.464 -9.964 0.230 1.00 92.06 171 PHE A O 1
ATOM 1283 N N . VAL A 1 172 ? -9.192 -11.773 0.614 1.00 90.38 172 VAL A N 1
ATOM 1284 C CA . VAL A 1 172 ? -9.818 -12.601 -0.417 1.00 90.38 172 VAL A CA 1
ATOM 1285 C C . VAL A 1 172 ? -11.013 -13.314 0.201 1.00 90.38 172 VAL A C 1
ATOM 1287 O O . VAL A 1 172 ? -10.874 -14.294 0.927 1.00 90.38 172 VAL A O 1
ATOM 1290 N N . THR A 1 173 ? -12.215 -12.833 -0.091 1.00 76.12 173 THR A N 1
ATOM 1291 C CA . THR A 1 173 ? -13.444 -13.560 0.218 1.00 76.12 173 THR A CA 1
ATOM 1292 C C . THR A 1 173 ? -13.746 -14.517 -0.936 1.00 76.12 173 THR A C 1
ATOM 1294 O O . THR A 1 173 ? -14.079 -14.086 -2.035 1.00 76.12 173 THR A O 1
ATOM 1297 N N . ALA A 1 174 ? -13.628 -15.827 -0.715 1.00 60.06 174 ALA A N 1
ATOM 1298 C CA . ALA A 1 174 ? -14.106 -16.828 -1.668 1.00 60.06 174 ALA A CA 1
ATOM 1299 C C . ALA A 1 174 ? -15.079 -17.793 -0.986 1.00 60.06 174 ALA A C 1
ATOM 1301 O O . ALA A 1 174 ? -14.894 -18.177 0.169 1.00 60.06 174 ALA A O 1
ATOM 1302 N N . PRO A 1 175 ? -16.070 -18.257 -1.748 1.00 49.88 175 PRO A N 1
ATOM 1303 C CA . PRO A 1 175 ? -16.068 -19.659 -2.096 1.00 49.88 175 PRO A CA 1
ATOM 1304 C C . PRO A 1 175 ? -15.787 -19.773 -3.590 1.00 49.88 175 PRO A C 1
ATOM 1306 O O . PRO A 1 175 ? -16.588 -19.334 -4.415 1.00 49.88 175 PRO A O 1
ATOM 1309 N N . LEU A 1 176 ? -14.657 -20.391 -3.939 1.00 58.16 176 LEU A N 1
ATOM 1310 C CA . LEU A 1 176 ? -14.541 -21.052 -5.232 1.00 58.16 176 LEU A CA 1
ATOM 1311 C C . LEU A 1 176 ? -15.526 -22.219 -5.158 1.00 58.16 176 LEU A C 1
ATOM 1313 O O . LEU A 1 176 ? -15.215 -23.271 -4.613 1.00 58.16 176 LEU A O 1
ATOM 1317 N N . SER A 1 177 ? -16.769 -21.969 -5.559 1.00 50.06 177 SER A N 1
ATOM 1318 C CA . SER A 1 177 ? -17.699 -23.051 -5.835 1.00 50.06 177 SER A CA 1
ATOM 1319 C C . SER A 1 177 ? -17.277 -23.614 -7.178 1.00 50.06 177 SER A C 1
ATOM 1321 O O . SER A 1 177 ? -17.253 -22.897 -8.180 1.00 50.06 177 SER A O 1
ATOM 1323 N N . ASP A 1 178 ? -16.868 -24.876 -7.156 1.00 57.22 178 ASP A N 1
ATOM 1324 C CA . ASP A 1 178 ? -16.587 -25.667 -8.338 1.00 57.22 178 ASP A CA 1
ATOM 1325 C C . ASP A 1 178 ? -17.800 -25.591 -9.269 1.00 57.22 178 ASP A C 1
ATOM 1327 O O . ASP A 1 178 ? -18.848 -26.186 -9.016 1.00 57.22 178 ASP A O 1
ATOM 1331 N N . ALA A 1 179 ? -17.682 -24.813 -10.344 1.00 50.72 179 ALA A N 1
ATOM 1332 C CA . ALA A 1 179 ? -18.638 -24.831 -11.436 1.00 50.72 179 ALA A CA 1
ATOM 1333 C C . ALA A 1 179 ? -18.386 -26.086 -12.281 1.00 50.72 179 ALA A C 1
ATOM 1335 O O . ALA A 1 179 ? -17.968 -26.016 -13.435 1.00 50.72 179 ALA A O 1
ATOM 1336 N N . GLU A 1 180 ? -18.666 -27.246 -11.692 1.00 53.34 180 GLU A N 1
ATOM 1337 C CA . GLU A 1 180 ? -19.024 -28.446 -12.432 1.00 53.34 180 GLU A CA 1
ATOM 1338 C C . GLU A 1 180 ? 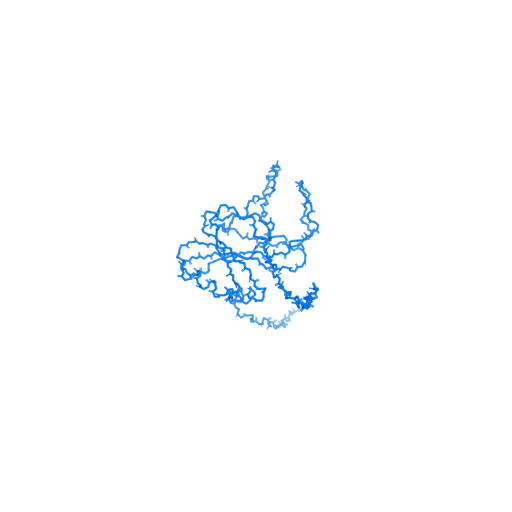-20.434 -28.215 -12.994 1.00 53.34 180 GLU A C 1
ATOM 1340 O O . GLU A 1 180 ? -21.441 -28.631 -12.432 1.00 53.34 180 GLU A O 1
ATOM 1345 N N . SER A 1 181 ? -20.526 -27.457 -14.092 1.00 42.31 181 SER A N 1
ATOM 1346 C CA . SER A 1 181 ? -21.734 -27.443 -14.917 1.00 42.31 181 SER A CA 1
ATOM 1347 C C . SER A 1 181 ? -21.570 -28.508 -15.989 1.00 42.31 181 SER A C 1
ATOM 1349 O O . SER A 1 181 ? -21.138 -28.270 -17.116 1.00 42.31 181 SER A O 1
ATOM 1351 N N . GLU A 1 182 ? -21.852 -29.723 -15.532 1.00 43.84 182 GLU A N 1
ATOM 1352 C CA . GLU A 1 182 ? -22.451 -30.825 -16.266 1.00 43.84 182 GLU A CA 1
ATOM 1353 C C . GLU A 1 182 ? -22.990 -30.374 -17.635 1.00 43.84 182 GLU A C 1
ATOM 1355 O O . GLU A 1 182 ? -24.044 -29.745 -17.762 1.00 43.84 182 GLU A O 1
ATOM 1360 N N . THR A 1 183 ? -22.224 -30.682 -18.685 1.00 40.56 183 THR A N 1
ATOM 1361 C CA . THR A 1 183 ? -22.670 -30.571 -20.073 1.00 40.56 183 THR A CA 1
ATOM 1362 C C . THR A 1 183 ? -23.821 -31.552 -20.258 1.00 40.56 183 THR A C 1
ATOM 1364 O O . THR A 1 183 ? -23.634 -32.705 -20.642 1.00 40.56 183 THR A O 1
ATOM 1367 N N . THR A 1 184 ? -25.038 -31.099 -19.967 1.00 41.34 184 THR A N 1
ATOM 1368 C CA . THR A 1 184 ? -26.247 -31.793 -20.390 1.00 41.34 184 THR A CA 1
ATOM 1369 C C . THR A 1 184 ? -26.348 -31.601 -21.896 1.00 41.34 184 THR A C 1
ATOM 1371 O O . THR A 1 184 ? -26.787 -30.565 -22.395 1.00 41.34 184 THR A O 1
ATOM 1374 N N . SER A 1 185 ? -25.865 -32.617 -22.608 1.00 47.88 185 SER A N 1
ATOM 1375 C CA . SER A 1 185 ? -26.113 -32.875 -24.019 1.00 47.88 185 SER A CA 1
ATOM 1376 C C . SER A 1 185 ? -27.603 -32.703 -24.312 1.00 47.88 185 SER A C 1
ATOM 1378 O O . SER A 1 185 ? -28.405 -33.588 -24.020 1.00 47.88 185 SER A O 1
ATOM 1380 N N . ASN A 1 186 ? -27.990 -31.552 -24.864 1.00 46.03 186 ASN A N 1
ATOM 1381 C CA . ASN A 1 186 ? -29.326 -31.371 -25.408 1.00 46.03 186 ASN A CA 1
ATOM 1382 C C . ASN A 1 186 ? -29.240 -31.499 -26.930 1.00 46.03 186 ASN A C 1
ATOM 1384 O O . ASN A 1 186 ? -28.843 -30.587 -27.658 1.00 46.03 186 ASN A O 1
ATOM 1388 N N . GLN A 1 187 ? -29.545 -32.713 -27.374 1.00 52.84 187 GLN A N 1
ATOM 1389 C CA . GLN A 1 187 ? -29.572 -33.171 -28.752 1.00 52.84 187 GLN A CA 1
ATOM 1390 C C . GLN A 1 187 ? -30.557 -32.321 -29.578 1.00 52.84 187 GLN A C 1
ATOM 1392 O O . GLN A 1 187 ? -31.755 -32.290 -29.300 1.00 52.84 187 GLN A O 1
ATOM 1397 N N . ARG A 1 188 ? -30.067 -31.637 -30.619 1.00 41.72 188 ARG A N 1
ATOM 1398 C CA . ARG A 1 188 ? -30.900 -30.954 -31.625 1.00 41.72 188 ARG A CA 1
ATOM 1399 C C . ARG A 1 188 ? -31.454 -32.003 -32.607 1.00 41.72 188 ARG A C 1
ATOM 1401 O O . ARG A 1 188 ? -30.643 -32.664 -33.256 1.00 41.72 188 ARG A O 1
ATOM 1408 N N . PRO A 1 189 ? -32.780 -32.172 -32.775 1.00 48.41 189 PRO A N 1
ATOM 1409 C CA . PRO A 1 189 ? -33.311 -33.086 -33.780 1.00 48.41 189 PRO A CA 1
ATOM 1410 C C . PRO A 1 189 ? -33.122 -32.502 -35.186 1.00 48.41 189 PRO A C 1
ATOM 1412 O O . PRO A 1 189 ? -33.471 -31.352 -35.457 1.00 48.41 189 PRO A O 1
ATOM 1415 N N . SER A 1 190 ? -32.560 -33.311 -36.082 1.00 47.78 190 SER A N 1
ATOM 1416 C CA . SER A 1 190 ? -32.479 -33.051 -37.518 1.00 47.78 190 SER A CA 1
ATOM 1417 C C . SER A 1 190 ? -33.866 -33.160 -38.153 1.00 47.78 190 SER A C 1
ATOM 1419 O O . SER A 1 190 ? -34.475 -34.228 -38.114 1.00 47.78 190 SER A O 1
ATOM 1421 N N . GLN A 1 191 ? -34.347 -32.086 -38.770 1.00 50.50 191 GLN A N 1
ATOM 1422 C CA . GLN A 1 191 ? -35.493 -32.114 -39.679 1.00 50.50 191 GLN A CA 1
ATOM 1423 C C . GLN A 1 191 ? -35.138 -31.228 -40.880 1.00 50.50 191 GLN A C 1
ATOM 1425 O O . GLN A 1 191 ? -35.240 -30.006 -40.803 1.00 50.50 191 GLN A O 1
ATOM 1430 N N . HIS A 1 192 ? -34.683 -31.841 -41.970 1.00 45.78 192 HIS A N 1
ATOM 1431 C CA . HIS A 1 192 ? -34.755 -31.247 -43.302 1.00 45.78 192 HIS A CA 1
ATOM 1432 C C . HIS A 1 192 ? -35.548 -32.213 -44.180 1.00 45.78 192 HIS A C 1
ATOM 1434 O O . HIS A 1 192 ? -35.179 -33.382 -44.306 1.00 45.78 192 HIS A O 1
ATOM 1440 N N . ALA A 1 193 ? -36.673 -31.697 -44.673 1.00 47.38 193 ALA A N 1
ATOM 1441 C CA . ALA A 1 193 ? -37.476 -32.240 -45.759 1.00 47.38 193 ALA A CA 1
ATOM 1442 C C . ALA A 1 193 ? -36.834 -31.914 -47.113 1.00 47.38 193 ALA A C 1
ATOM 1444 O O . ALA A 1 193 ? -36.091 -30.903 -47.171 1.00 47.38 193 ALA A O 1
#

Secondary structure (DSSP, 8-state):
---PPP--------------------EEES-EEEEEE-TT-HHHHHHHHHHH--S-EEEEEEEE--SS----------S----SS-TT--EETT-SS------SS-----SSS----S--SEEEEEEEEETTEEEEEEEEETT-EEE-TT-EEEEEES--HHHHHHHHHTT---------------PPPP---

Nearest PDB structures (foldseek):
  6z8m-assembly1_B  TM=5.755E-01  e=5.777E-01  Nitratidesulfovibrio vulgaris str. Hildenborough
  6rtp-assembly1_B  TM=5.720E-01  e=5.777E-01  Nitratidesulfovibrio vulgaris str. Hildenborough
  7umo-assembly5_E  TM=7.153E-01  e=6.740E+00  Homo sapiens
  3gqq-assembly3_C  TM=7.093E-01  e=9.744E+00  Homo sapiens

Solvent-accessible surface area (backbone atoms only — not comparable to full-atom values): 12392 Å² total; per-residue (Å²): 137,90,81,85,80,82,87,75,86,78,79,82,80,81,77,82,77,80,74,79,77,72,71,72,76,49,52,68,40,55,53,50,75,43,80,46,75,20,73,90,39,50,66,61,48,51,54,54,53,28,76,73,31,57,64,73,31,38,41,33,36,58,33,84,42,78,85,45,68,56,63,32,50,54,76,67,97,60,99,69,86,77,88,70,88,69,87,53,66,57,36,55,66,81,51,90,73,81,81,65,79,51,81,64,96,71,73,79,79,77,75,95,66,88,74,72,92,62,47,49,59,31,40,30,46,33,34,36,32,38,70,47,37,79,80,45,79,49,70,35,26,45,83,34,43,32,25,48,81,63,28,47,29,37,40,43,36,66,53,50,62,68,51,52,51,57,53,57,51,74,72,61,88,74,80,87,69,83,82,78,72,75,82,74,84,76,81,79,84,88,84,83,133

Foldseek 3Di:
DDDDDDDDDDDDDPPPPDDFPPPDAAQEPLEDEDEDECQVADVVVLLVCLVPAAAKAKEKEKDFDDWAAFAFAAADPDPPPPD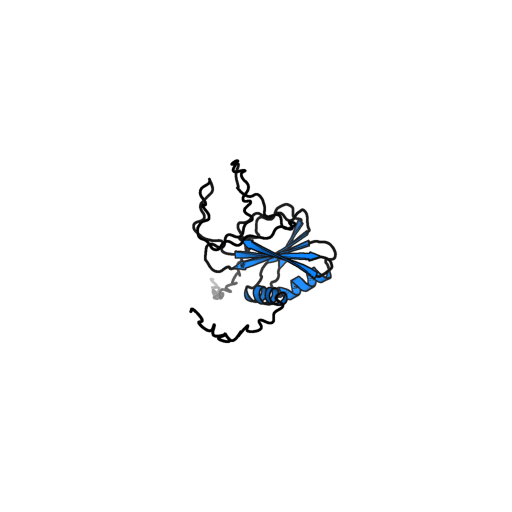DPDHDDAAEPPDPDAIDTDRDPPPPPPDDDPPPPTHAGIKMWMFIHHRSDTPDIHIHGRHGYHYDNNHYYYYYGPDDPVSVVVVVVVPDDDDPPPPPPDPPPDDDDDDDD

Mean predicted aligned error: 14.83 Å

Radius of gyration: 25.9 Å; Cα contacts (8 Å, |Δi|>4): 285; chains: 1; bounding box: 103×48×82 Å

Sequence (193 aa):
MIAAARIGVLGGLMLATALPITAQQPRVVNAKIQTRSAAAGLEKEFRTLLSAQAEPAWIGYAVPMIAGQHQMCCYSSGDEFTHASGCCGPCRLESSHGINLSTDEHSNAGSLGTVKLEGPNYLVALFRIEHKRVDRIRAFSEDCQLDAGGLPFTWLTNVQPAESVAWLASFVTAPLSDAESETTSNQRPSQHA

pLDDT: mean 73.46, std 22.0, range [35.44, 97.94]